Protein AF-0000000078899813 (afdb_homodimer)

InterPro domains:
  IPR046589 Domain of unknown function DUF6647 [PF20352] (76-149)

Radius of gyration: 28.68 Å; Cα contacts (8 Å, |Δi|>4): 448; chains: 2; bounding box: 66×100×112 Å

Nearest PDB structures (foldseek):
  8dq3-assembly2_C  TM=5.147E-01  e=2.285E+00  Aggregatibacter actinomycetemcomitans
  7mmq-assembly4_D  TM=5.146E-01  e=2.738E+00  Aerococcus sp. Group 1
  7mmr-assembly2_B  TM=5.137E-01  e=5.006E+00  Aerococcus sp. Group 1
  4v8r-assembly1_AZ  TM=2.575E-01  e=6.769E+00  Saccharomyces cerevisiae
  8dq3-assembly2_C  TM=5.154E-01  e=1.837E+00  Aggregatibacter actinomycetemcomitans

Solvent-accessible surface area (backbone atoms only — not comparable to full-atom values): 19101 Å² total; per-residue (Å²): 136,83,81,76,79,77,79,76,76,79,77,76,77,76,77,74,73,73,71,71,67,74,75,75,60,36,51,62,77,48,35,59,62,84,53,71,64,59,55,53,47,47,54,54,45,23,63,75,70,73,51,76,91,72,77,82,57,48,33,33,17,26,49,63,25,48,51,39,35,39,59,59,46,45,72,73,42,99,62,81,79,70,74,52,44,65,50,59,30,33,35,39,34,34,10,68,63,39,33,92,84,38,66,70,50,44,37,48,53,47,34,36,46,42,52,51,52,38,56,73,67,62,62,76,57,96,30,78,28,44,54,44,40,62,34,53,49,50,34,30,52,52,32,43,74,71,74,39,75,62,87,67,51,71,68,56,42,53,64,64,22,51,76,124,136,82,79,74,78,75,76,77,76,77,76,76,75,77,77,75,73,73,71,71,66,74,73,75,60,38,51,62,78,48,35,60,61,83,53,72,65,59,55,54,46,46,52,54,46,24,63,76,70,74,52,77,90,73,78,83,55,48,34,32,17,25,47,64,26,46,51,40,36,38,58,61,45,44,72,73,41,99,62,82,80,70,73,52,45,64,49,60,31,34,34,40,34,34,10,69,64,39,32,92,84,38,67,69,49,44,38,46,52,44,34,36,46,41,53,51,52,38,55,74,68,62,62,76,58,96,31,78,27,44,55,44,40,62,34,54,50,50,35,30,52,51,33,42,76,73,74,40,74,64,87,68,51,71,68,56,44,53,65,62,22,50,76,123

Organism: Rhodospirillum centenum (strain ATCC 51521 / SW) (NCBI:txid414684)

Foldseek 3Di:
DPPPPPPPPPPPPPPPPPVPPPPQAFDDAFDWDDDVLLVVLLVVLCVVVVHDDQDAATETEHPPVQVVVCVVCCVPDVDDRQQKDADARYIYHHRNHDDPVDLLSSLSSSLNSNVNVCVVVVPDDPDPLQSNLVSLVVSQVVCVVVVHHRPDDPVRSCVSSDDD/DPPPPPPPPPPPPPPPPPPPPPPQAFDDAFDWDDDVLLVVLLVVLCVVVVHDDQDAATETEHPPVQVVVCVVCCVPDVDDRQQKDADARYIYHHRNHDDPPDLLSSLSSSLNSNVNVCVVVVPDDPDPLLSNLVSLVVSQVVCVVVVHHRPDDPVRSCVSSDDD

pLDDT: mean 84.37, std 18.62, range [33.69, 98.81]

Secondary structure (DSSP, 8-state):
----------------------------TTEE---HHHHHHHHHHHHHHT---PPPPEEEE-HHHHHHHHHHHHTT-S-PPPS-EEETTEEEE-TTT--TT-HHHHHHHHHHHHHHHHHHTT---SSHHHHHHHHHHHHHHHHHHTT---SS-HHHHHHHT---/----------------------------TTEE---HHHHHHHHHHHHHHT---PPPPEEEE-HHHHHHHHHHHHTT-S-PPPS-EEETTEEEE-TTT--TT-HHHHHHHHHHHHHHHHHHTT---SSHHHHHHHHHHHHHHHHHHTT---SS-HHHHHHHT---

Structure (mmCIF, N/CA/C/O backbone):
data_AF-0000000078899813-model_v1
#
loop_
_entity.id
_entity.type
_entity.pdbx_description
1 polymer 'DUF6647 domain-containing protein'
#
loop_
_atom_site.group_PDB
_atom_site.i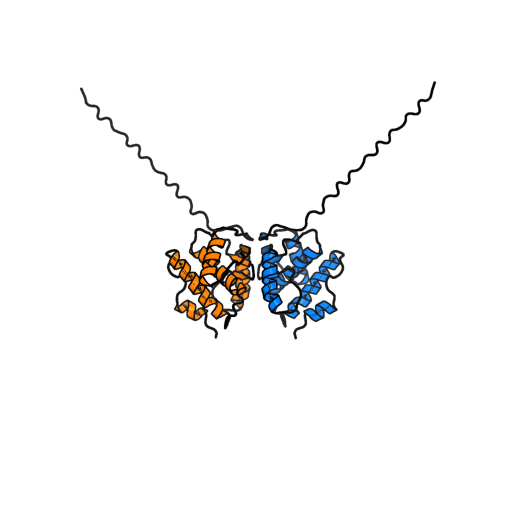d
_atom_site.type_symbol
_atom_site.label_atom_id
_atom_site.label_alt_id
_atom_site.label_comp_id
_atom_site.label_asym_id
_atom_site.label_entity_id
_atom_site.label_seq_id
_atom_site.pdbx_PDB_ins_code
_atom_site.Cartn_x
_atom_site.Cartn_y
_atom_site.Cartn_z
_atom_site.occupancy
_atom_site.B_iso_or_equiv
_atom_site.auth_seq_id
_atom_site.auth_comp_id
_atom_site.auth_asym_id
_atom_site.auth_atom_id
_atom_site.pdbx_PDB_model_num
ATOM 1 N N . MET A 1 1 ? -46.281 -73.25 23.469 1 34.72 1 MET A N 1
ATOM 2 C CA . MET A 1 1 ? -45.312 -72.188 23.75 1 34.72 1 MET A CA 1
ATOM 3 C C . MET A 1 1 ? -45.125 -71.312 22.531 1 34.72 1 MET A C 1
ATOM 5 O O . MET A 1 1 ? -44.781 -71.75 21.453 1 34.72 1 MET A O 1
ATOM 9 N N . SER A 1 2 ? -45.969 -70.188 22.453 1 43.56 2 SER A N 1
ATOM 10 C CA . SER A 1 2 ? -46.156 -69.188 21.453 1 43.56 2 SER A CA 1
ATOM 11 C C . SER A 1 2 ? -44.906 -68.375 21.234 1 43.56 2 SER A C 1
ATOM 13 O O . SER A 1 2 ? -44.312 -67.875 22.188 1 43.56 2 SER A O 1
ATOM 15 N N . ALA A 1 3 ? -44.062 -68.75 20.25 1 47.53 3 ALA A N 1
ATOM 16 C CA . ALA A 1 3 ? -42.844 -68.125 19.781 1 47.53 3 ALA A CA 1
ATOM 17 C C . ALA A 1 3 ? -43.031 -66.625 19.5 1 47.53 3 ALA A C 1
ATOM 19 O O . ALA A 1 3 ? -43.812 -66.25 18.609 1 47.53 3 ALA A O 1
ATOM 20 N N . GLY A 1 4 ? -43.031 -65.75 20.516 1 37.81 4 GLY A N 1
ATOM 21 C CA . GLY A 1 4 ? -43.125 -64.312 20.391 1 37.81 4 GLY A CA 1
ATOM 22 C C . GLY A 1 4 ? -42.094 -63.719 19.469 1 37.81 4 GLY A C 1
ATOM 23 O O . GLY A 1 4 ? -40.906 -63.969 19.609 1 37.81 4 GLY A O 1
ATOM 24 N N . ARG A 1 5 ? -42.438 -63.5 18.172 1 46.38 5 ARG A N 1
ATOM 25 C CA . ARG A 1 5 ? -41.625 -62.812 17.172 1 46.38 5 ARG A CA 1
ATOM 26 C C . ARG A 1 5 ? -41.156 -61.438 17.688 1 46.38 5 ARG A C 1
ATOM 28 O O . ARG A 1 5 ? -41.969 -60.594 18.047 1 46.38 5 ARG A O 1
ATOM 35 N N . GLY A 1 6 ? -40.094 -61.406 18.484 1 37.75 6 GLY A N 1
ATOM 36 C CA . GLY A 1 6 ? -39.531 -60.125 18.891 1 37.75 6 GLY A CA 1
ATOM 37 C C . GLY A 1 6 ? -39.25 -59.188 17.734 1 37.75 6 GLY A C 1
ATOM 38 O O . GLY A 1 6 ? -38.594 -59.562 16.766 1 37.75 6 GLY A O 1
ATOM 39 N N . LEU A 1 7 ? -40.188 -58.219 17.438 1 45.16 7 LEU A N 1
ATOM 40 C CA . LEU A 1 7 ? -40.031 -57.125 16.5 1 45.16 7 LEU A CA 1
ATOM 41 C C . LEU A 1 7 ? -38.75 -56.312 16.828 1 45.16 7 LEU A C 1
ATOM 43 O O . LEU A 1 7 ? -38.625 -55.781 17.922 1 45.16 7 LEU A O 1
ATOM 47 N N . ALA A 1 8 ? -37.594 -56.719 16.281 1 45.84 8 ALA A N 1
ATOM 48 C CA . ALA A 1 8 ? -36.375 -55.875 16.328 1 45.84 8 ALA A CA 1
ATOM 49 C C . ALA A 1 8 ? -36.656 -54.469 15.812 1 45.84 8 ALA A C 1
ATOM 51 O O . ALA A 1 8 ? -37.125 -54.312 14.68 1 45.84 8 ALA A O 1
ATOM 52 N N . ALA A 1 9 ? -37.031 -53.469 16.688 1 45.38 9 ALA A N 1
ATOM 53 C CA . ALA A 1 9 ? -37.094 -52.031 16.344 1 45.38 9 ALA A CA 1
ATOM 54 C C . ALA A 1 9 ? -35.781 -51.562 15.758 1 45.38 9 ALA A C 1
ATOM 56 O O . ALA A 1 9 ? -34.719 -51.688 16.391 1 45.38 9 ALA A O 1
ATOM 57 N N . ILE A 1 10 ? -35.656 -51.625 14.438 1 45.78 10 ILE A N 1
ATOM 58 C CA . ILE A 1 10 ? -34.531 -50.938 13.797 1 45.78 10 ILE A CA 1
ATOM 59 C C . ILE A 1 10 ? -34.562 -49.438 14.172 1 45.78 10 ILE A C 1
ATOM 61 O O . ILE A 1 10 ? -35.5 -48.719 13.852 1 45.78 10 ILE A O 1
ATOM 65 N N . LEU A 1 11 ? -33.906 -49.062 15.266 1 48.44 11 LEU A N 1
ATOM 66 C CA . LEU A 1 11 ? -33.625 -47.656 15.539 1 48.44 11 LEU A CA 1
ATOM 67 C C . LEU A 1 11 ? -32.812 -47.031 14.414 1 48.44 11 LEU A C 1
ATOM 69 O O . LEU A 1 11 ? -31.672 -47.406 14.195 1 48.44 11 LEU A O 1
ATOM 73 N N . GLY A 1 12 ? -33.531 -46.531 13.406 1 45.12 12 GLY A N 1
ATOM 74 C CA . GLY A 1 12 ? -32.875 -45.688 12.406 1 45.12 12 GLY A CA 1
ATOM 75 C C . GLY A 1 12 ? -32.156 -44.5 12.992 1 45.12 12 GLY A C 1
ATOM 76 O O . GLY A 1 12 ? -32.812 -43.625 13.594 1 45.12 12 GLY A O 1
ATOM 77 N N . ALA A 1 13 ? -30.891 -44.656 13.398 1 48.22 13 ALA A N 1
ATOM 78 C CA . ALA A 1 13 ? -30.078 -43.469 13.719 1 48.22 13 ALA A CA 1
ATOM 79 C C . ALA A 1 13 ? -30.062 -42.5 12.562 1 48.22 13 ALA A C 1
ATOM 81 O O . ALA A 1 13 ? -29.594 -42.812 11.469 1 48.22 13 ALA A O 1
ATOM 82 N N . VAL A 1 14 ? -30.969 -41.531 12.555 1 51.28 14 VAL A N 1
ATOM 83 C CA . VAL A 1 14 ? -30.859 -40.375 11.664 1 51.28 14 VAL A CA 1
ATOM 84 C C . VAL A 1 14 ? -29.516 -39.688 11.891 1 51.28 14 VAL A C 1
ATOM 86 O O . VAL A 1 14 ? -29.281 -39.125 12.969 1 51.28 14 VAL A O 1
ATOM 89 N N . LEU A 1 15 ? -28.469 -40.156 11.188 1 46.44 15 LEU A N 1
ATOM 90 C CA . LEU A 1 15 ? -27.25 -39.344 11.133 1 46.44 15 LEU A CA 1
ATOM 91 C C . LEU A 1 15 ? -27.562 -37.938 10.664 1 46.44 15 LEU A C 1
ATOM 93 O O . LEU A 1 15 ? -27.922 -37.719 9.5 1 46.44 15 LEU A O 1
ATOM 97 N N . CYS A 1 16 ? -27.969 -37 11.57 1 49 16 CYS A N 1
ATOM 98 C CA . CYS A 1 16 ? -28.031 -35.594 11.266 1 49 16 CYS A CA 1
ATOM 99 C C . CYS A 1 16 ? -26.719 -35.094 10.688 1 49 16 CYS A C 1
ATOM 101 O O . CYS A 1 16 ? -25.719 -34.969 11.406 1 49 16 CYS A O 1
ATOM 103 N N . LEU A 1 17 ? -26.516 -35.25 9.43 1 44.19 17 LEU A N 1
ATOM 104 C CA . LEU A 1 17 ? -25.438 -34.5 8.797 1 44.19 17 LEU A CA 1
ATOM 105 C C . LEU A 1 17 ? -25.578 -33 9.055 1 44.19 17 LEU A C 1
ATOM 107 O O . LEU A 1 17 ? -26.453 -32.344 8.484 1 44.19 17 LEU A O 1
ATOM 111 N N . ILE A 1 18 ? -25.312 -32.562 10.219 1 49.03 18 ILE A N 1
ATOM 112 C CA . ILE A 1 18 ? -25.141 -31.125 10.32 1 49.03 18 ILE A CA 1
ATOM 113 C C . ILE A 1 18 ? -24.203 -30.641 9.203 1 49.03 18 ILE A C 1
ATOM 115 O O . ILE A 1 18 ? -23 -30.891 9.25 1 49.03 18 ILE A O 1
ATOM 119 N N . ALA A 1 19 ? -24.719 -30.406 7.965 1 48.28 19 ALA A N 1
ATOM 120 C CA . ALA A 1 19 ? -23.953 -29.656 6.965 1 48.28 19 ALA A CA 1
ATOM 121 C C . ALA A 1 19 ? -23.234 -28.469 7.594 1 48.28 19 ALA A C 1
ATOM 123 O O . ALA A 1 19 ? -23.891 -27.531 8.086 1 48.28 19 ALA A O 1
ATOM 124 N N . ALA A 1 20 ? -22.047 -28.609 8.078 1 51.22 20 ALA A N 1
ATOM 125 C CA . ALA A 1 20 ? -21.266 -27.438 8.461 1 51.22 20 ALA A CA 1
ATOM 126 C C . ALA A 1 20 ? -21.438 -26.312 7.449 1 51.22 20 ALA A C 1
ATOM 128 O O . ALA A 1 20 ? -21.375 -26.547 6.238 1 51.22 20 ALA A O 1
ATOM 129 N N . ALA A 1 21 ? -22.219 -25.312 7.715 1 50.56 21 ALA A N 1
ATOM 130 C CA . ALA A 1 21 ? -22.312 -24.125 6.859 1 50.56 21 ALA A CA 1
ATOM 131 C C . ALA A 1 21 ? -20.953 -23.766 6.266 1 50.56 21 ALA A C 1
ATOM 133 O O . ALA A 1 21 ? -19.938 -23.844 6.949 1 50.56 21 ALA A O 1
ATOM 134 N N . PRO A 1 22 ? -20.859 -23.906 4.969 1 50.16 22 PRO A N 1
ATOM 135 C CA . PRO A 1 22 ? -19.578 -23.5 4.383 1 50.16 22 PRO A CA 1
ATOM 136 C C . PRO A 1 22 ? -18.938 -22.328 5.105 1 50.16 22 PRO A C 1
ATOM 138 O O . PRO A 1 22 ? -19.641 -21.391 5.516 1 50.16 22 PRO A O 1
ATOM 141 N N . ALA A 1 23 ? -17.984 -22.562 5.941 1 54.94 23 ALA A N 1
ATOM 142 C CA . ALA A 1 23 ? -17.25 -21.5 6.641 1 54.94 23 ALA A CA 1
ATOM 143 C C . ALA A 1 23 ? -17.219 -20.219 5.816 1 54.94 23 ALA A C 1
ATOM 145 O O . ALA A 1 23 ? -16.953 -20.25 4.613 1 54.94 23 ALA A O 1
ATOM 146 N N . LYS A 1 24 ? -18.062 -19.359 6.172 1 58.97 24 LYS A N 1
ATOM 147 C CA . LYS A 1 24 ? -18.219 -18.062 5.516 1 58.97 24 LYS A CA 1
ATOM 148 C C . LYS A 1 24 ? -16.859 -17.469 5.145 1 58.97 24 LYS A C 1
ATOM 150 O O . LYS A 1 24 ? -15.977 -17.359 5.988 1 58.97 24 LYS A O 1
ATOM 155 N N . ALA A 1 25 ? -16.5 -17.469 3.746 1 74.38 25 ALA A N 1
ATOM 156 C CA . ALA A 1 25 ? -15.352 -16.781 3.172 1 74.38 25 ALA A CA 1
ATOM 157 C C . ALA A 1 25 ? -15.328 -15.305 3.596 1 74.38 25 ALA A C 1
ATOM 159 O O . ALA A 1 25 ? -16.375 -14.703 3.809 1 74.38 25 ALA A O 1
ATOM 160 N N . GLY A 1 26 ? -14.164 -14.781 4.031 1 90.12 26 GLY A N 1
ATOM 161 C CA . GLY A 1 26 ? -13.969 -13.367 4.293 1 90.12 26 GLY A CA 1
ATOM 162 C C . GLY A 1 26 ? -13.406 -13.086 5.676 1 90.12 26 GLY A C 1
ATOM 163 O O . GLY A 1 26 ? -13.43 -13.961 6.547 1 90.12 26 GLY A O 1
ATOM 164 N N . VAL A 1 27 ? -12.734 -12.047 5.824 1 95.38 27 VAL A N 1
ATOM 165 C CA . VAL A 1 27 ? -12.156 -11.539 7.066 1 95.38 27 VAL A CA 1
ATOM 166 C C . VAL A 1 27 ? -12.523 -10.07 7.254 1 95.38 27 VAL A C 1
ATOM 168 O O . VAL A 1 27 ? -12.969 -9.414 6.309 1 95.38 27 VAL A O 1
ATOM 171 N N . PRO A 1 28 ? -12.508 -9.586 8.484 1 93.69 28 PRO A N 1
ATOM 172 C CA . PRO A 1 28 ? -12.844 -8.172 8.695 1 93.69 28 PRO A CA 1
ATOM 173 C C . PRO A 1 28 ? -11.953 -7.23 7.887 1 93.69 28 PRO A C 1
ATOM 175 O O . PRO A 1 28 ? -10.773 -7.531 7.664 1 93.69 28 PRO A O 1
ATOM 178 N N . GLU A 1 29 ? -12.461 -6.102 7.523 1 93.19 29 GLU A N 1
ATOM 179 C CA . GLU A 1 29 ? -11.758 -5.051 6.797 1 93.19 29 GLU A CA 1
ATOM 180 C C . GLU A 1 29 ? -10.492 -4.621 7.539 1 93.19 29 GLU A C 1
ATOM 182 O O . GLU A 1 29 ? -10.539 -4.336 8.734 1 93.19 29 GLU A O 1
ATOM 187 N N . GLY A 1 30 ? -9.398 -4.656 6.82 1 91.5 30 GLY A N 1
ATOM 188 C CA . GLY A 1 30 ? -8.148 -4.191 7.395 1 91.5 30 GLY A CA 1
ATOM 189 C C . GLY A 1 30 ? -7.434 -5.254 8.203 1 91.5 30 GLY A C 1
ATOM 190 O O . GLY A 1 30 ? -6.402 -4.98 8.828 1 91.5 30 GLY A O 1
ATOM 191 N N . SER A 1 31 ? -7.906 -6.441 8.141 1 93.56 31 SER A N 1
ATOM 192 C CA . SER A 1 31 ? -7.285 -7.512 8.914 1 93.56 31 SER A CA 1
ATOM 193 C C . SER A 1 31 ? -5.879 -7.809 8.414 1 93.56 31 SER A C 1
ATOM 195 O O . SER A 1 31 ? -5.641 -7.848 7.203 1 93.56 31 SER A O 1
ATOM 197 N N . ARG A 1 32 ? -4.98 -7.953 9.383 1 92.69 32 ARG A N 1
ATOM 198 C CA . ARG A 1 32 ? -3.672 -8.5 9.039 1 92.69 32 ARG A CA 1
ATOM 199 C C . ARG A 1 32 ? -3.754 -10.008 8.805 1 92.69 32 ARG A C 1
ATOM 201 O O . ARG A 1 32 ? -4.34 -10.734 9.609 1 92.69 32 ARG A O 1
ATOM 208 N N . ILE A 1 33 ? -3.279 -10.406 7.711 1 94 33 ILE A N 1
ATOM 209 C CA . ILE A 1 33 ? -3.207 -11.828 7.398 1 94 33 ILE A CA 1
ATOM 210 C C . ILE A 1 33 ? -1.824 -12.367 7.754 1 94 33 ILE A C 1
ATOM 212 O O . ILE A 1 33 ? -0.854 -12.125 7.031 1 94 33 ILE A O 1
ATOM 216 N N . ALA A 1 34 ? -1.731 -12.883 8.922 1 86.44 34 ALA A N 1
ATOM 217 C CA . ALA A 1 34 ? -0.516 -13.547 9.383 1 86.44 34 ALA A CA 1
ATOM 218 C C . ALA A 1 34 ? -0.721 -15.055 9.5 1 86.44 34 ALA A C 1
ATOM 220 O O . ALA A 1 34 ? -1.398 -15.531 10.414 1 86.44 34 ALA A O 1
ATOM 221 N N . THR A 1 35 ? -0.224 -15.766 8.5 1 84.88 35 THR A N 1
ATOM 222 C CA . THR A 1 35 ? -0.527 -17.188 8.445 1 84.88 35 THR A CA 1
ATOM 223 C C . THR A 1 35 ? 0.694 -17.984 7.988 1 84.88 35 THR A C 1
ATOM 225 O O . THR A 1 35 ? 1.483 -17.516 7.172 1 84.88 35 THR A O 1
ATOM 228 N N . PRO A 1 36 ? 0.786 -19.219 8.508 1 93.44 36 PRO A N 1
ATOM 229 C CA . PRO A 1 36 ? 1.839 -20.109 8.023 1 93.44 36 PRO A CA 1
ATOM 230 C C . PRO A 1 36 ? 1.729 -20.391 6.527 1 93.44 36 PRO A C 1
ATOM 232 O O . PRO A 1 36 ? 2.736 -20.656 5.871 1 93.44 36 PRO A O 1
ATOM 235 N N . LEU A 1 37 ? 0.561 -20.297 6.023 1 96.44 37 LEU A N 1
ATOM 236 C CA . LEU A 1 37 ? 0.359 -20.531 4.594 1 96.44 37 LEU A CA 1
ATOM 237 C C . LEU A 1 37 ? 1.201 -19.562 3.768 1 96.44 37 LEU A C 1
ATOM 239 O O . LEU A 1 37 ? 1.799 -19.953 2.764 1 96.44 37 LEU A O 1
ATOM 243 N N . ALA A 1 38 ? 1.279 -18.312 4.16 1 97.75 38 ALA A N 1
ATOM 244 C CA . ALA A 1 38 ? 2.047 -17.312 3.432 1 97.75 38 ALA A CA 1
ATOM 245 C C . ALA A 1 38 ? 3.533 -17.656 3.418 1 97.75 38 ALA A C 1
ATOM 247 O O . ALA A 1 38 ? 4.215 -17.469 2.41 1 97.75 38 ALA A O 1
ATOM 248 N N . GLU A 1 39 ? 4.012 -18.234 4.484 1 97 39 GLU A N 1
ATOM 249 C CA . GLU A 1 39 ? 5.41 -18.641 4.551 1 97 39 GLU A CA 1
ATOM 250 C C . GLU A 1 39 ? 5.691 -19.797 3.58 1 97 39 GLU A C 1
ATOM 252 O O . GLU A 1 39 ? 6.727 -19.797 2.914 1 97 39 GLU A O 1
ATOM 257 N N . GLY A 1 40 ? 4.805 -20.703 3.576 1 98.12 40 GLY A N 1
ATOM 258 C CA . GLY A 1 40 ? 4.945 -21.797 2.635 1 98.12 40 GLY A CA 1
ATOM 259 C C . GLY A 1 40 ? 4.922 -21.344 1.186 1 98.12 40 GLY A C 1
ATOM 260 O O . GLY A 1 40 ? 5.715 -21.828 0.37 1 98.12 40 GLY A O 1
ATOM 261 N N . LEU A 1 41 ? 4.02 -20.469 0.879 1 98.75 41 LEU A N 1
ATOM 262 C CA . LEU A 1 41 ? 3.932 -19.922 -0.47 1 98.75 41 LEU A CA 1
ATOM 263 C C . LEU A 1 41 ? 5.207 -19.172 -0.84 1 98.75 41 LEU A C 1
ATOM 265 O O . LEU A 1 41 ? 5.719 -19.328 -1.952 1 98.75 41 LEU A O 1
ATOM 269 N N . LEU A 1 42 ? 5.695 -18.375 0.096 1 98.38 42 LEU A N 1
ATOM 270 C CA . LEU A 1 42 ? 6.918 -17.625 -0.159 1 98.38 42 LEU A CA 1
ATOM 271 C C . LEU A 1 42 ? 8.086 -18.562 -0.443 1 98.38 42 LEU A C 1
ATOM 273 O O . LEU A 1 42 ? 8.867 -18.328 -1.366 1 98.38 42 LEU A O 1
ATOM 277 N N . THR A 1 43 ? 8.188 -19.594 0.304 1 98.44 43 THR A N 1
ATOM 278 C CA . THR A 1 43 ? 9.234 -20.578 0.086 1 98.44 43 THR A CA 1
ATOM 279 C C . THR A 1 43 ? 9.125 -21.188 -1.311 1 98.44 43 THR A C 1
ATOM 281 O O . THR A 1 43 ? 10.133 -21.375 -1.995 1 98.44 43 THR A O 1
ATOM 284 N N . TRP A 1 44 ? 7.906 -21.531 -1.686 1 98.75 44 TRP A N 1
ATOM 285 C CA . TRP A 1 44 ? 7.664 -22.062 -3.021 1 98.75 44 TRP A CA 1
ATOM 286 C C . TRP A 1 44 ? 8.141 -21.094 -4.094 1 98.75 44 TRP A C 1
ATOM 288 O O . TRP A 1 44 ? 8.828 -21.484 -5.035 1 98.75 44 TRP A O 1
ATOM 298 N N . VAL A 1 45 ? 7.832 -19.859 -3.977 1 98.69 45 VAL A N 1
ATOM 299 C CA . VAL A 1 45 ? 8.195 -18.812 -4.941 1 98.69 45 VAL A CA 1
ATOM 300 C C . VAL A 1 45 ? 9.711 -18.641 -4.969 1 98.69 45 VAL A C 1
ATOM 302 O O . VAL A 1 45 ? 10.312 -18.531 -6.043 1 98.69 45 VAL A O 1
ATOM 305 N N . GLU A 1 46 ? 10.305 -18.594 -3.791 1 98.44 46 GLU A N 1
ATOM 306 C CA . GLU A 1 46 ? 11.758 -18.453 -3.697 1 98.44 46 GLU A CA 1
ATOM 307 C C . GLU A 1 46 ? 12.461 -19.562 -4.484 1 98.44 46 GLU A C 1
ATOM 309 O O . GLU A 1 46 ? 13.414 -19.297 -5.227 1 98.44 46 GLU A O 1
ATOM 314 N N . LYS A 1 47 ? 12 -20.688 -4.375 1 98.38 47 LYS A N 1
ATOM 315 C CA . LYS A 1 47 ? 12.602 -21.812 -5.078 1 98.38 47 LYS A CA 1
ATOM 316 C C . LYS A 1 47 ? 12.477 -21.656 -6.59 1 98.38 47 LYS A C 1
ATOM 318 O O . LYS A 1 47 ? 13.422 -21.922 -7.332 1 98.38 47 LYS A O 1
ATOM 323 N N . ARG A 1 48 ? 11.375 -21.172 -7.039 1 98.06 48 ARG A N 1
ATOM 324 C CA . ARG A 1 48 ? 11.125 -21.047 -8.469 1 98.06 48 ARG A CA 1
ATOM 325 C C . ARG A 1 48 ? 11.945 -19.906 -9.062 1 98.06 48 ARG A C 1
ATOM 327 O O . ARG A 1 48 ? 12.336 -19.953 -10.234 1 98.06 48 ARG A O 1
ATOM 334 N N . LEU A 1 49 ? 12.227 -18.922 -8.227 1 96.62 49 LEU A N 1
ATOM 335 C CA . LEU A 1 49 ? 12.891 -17.734 -8.75 1 96.62 49 LEU A CA 1
ATOM 336 C C . LEU A 1 49 ? 14.359 -17.703 -8.336 1 96.62 49 LEU A C 1
ATOM 338 O O . LEU A 1 49 ? 15.078 -16.75 -8.648 1 96.62 49 LEU A O 1
ATOM 342 N N . GLY A 1 50 ? 14.797 -18.656 -7.605 1 96.88 50 GLY A N 1
ATOM 343 C CA . GLY A 1 50 ? 16.188 -18.734 -7.184 1 96.88 50 GLY A CA 1
ATOM 344 C C . GLY A 1 50 ? 16.547 -17.703 -6.133 1 96.88 50 GLY A C 1
ATOM 345 O O . GLY A 1 50 ? 17.609 -17.094 -6.195 1 96.88 50 GLY A O 1
ATOM 346 N N . ALA A 1 51 ? 15.656 -17.438 -5.25 1 96.88 51 ALA A N 1
ATOM 347 C CA . ALA A 1 51 ? 15.875 -16.516 -4.148 1 96.88 51 ALA A CA 1
ATOM 348 C C . ALA A 1 51 ? 15.898 -17.234 -2.809 1 96.88 51 ALA A C 1
ATOM 350 O O . ALA A 1 51 ? 15.516 -18.406 -2.725 1 96.88 51 ALA A O 1
ATOM 351 N N . ALA A 1 52 ? 16.484 -16.531 -1.806 1 96.56 52 ALA A N 1
ATOM 352 C CA . ALA A 1 52 ? 16.5 -17.094 -0.458 1 96.56 52 ALA A CA 1
ATOM 353 C C . ALA A 1 52 ? 16.344 -16 0.595 1 96.56 52 ALA A C 1
ATOM 355 O O . ALA A 1 52 ? 16.734 -14.859 0.366 1 96.56 52 ALA A O 1
ATOM 356 N N . ASP A 1 53 ? 15.742 -16.375 1.673 1 95.62 53 ASP A N 1
ATOM 357 C CA . ASP A 1 53 ? 15.695 -15.578 2.896 1 95.62 53 ASP A CA 1
ATOM 358 C C . ASP A 1 53 ? 15 -14.242 2.654 1 95.62 53 ASP A C 1
ATOM 360 O O . ASP A 1 53 ? 15.445 -13.203 3.156 1 95.62 53 ASP A O 1
ATOM 364 N N . VAL A 1 54 ? 14.055 -14.281 1.852 1 95.56 54 VAL A N 1
ATOM 365 C CA . VAL A 1 54 ? 13.234 -13.094 1.657 1 95.56 54 VAL A CA 1
ATOM 366 C C . VAL A 1 54 ? 12.25 -12.945 2.814 1 95.56 54 VAL A C 1
ATOM 368 O O . VAL A 1 54 ? 11.516 -13.883 3.135 1 95.56 54 VAL A O 1
ATOM 371 N N . PRO A 1 55 ? 12.273 -11.773 3.482 1 94.56 55 PRO A N 1
ATOM 372 C CA . PRO A 1 55 ? 11.289 -11.602 4.555 1 94.56 55 PRO A CA 1
ATOM 373 C C . PRO A 1 55 ? 9.859 -11.492 4.027 1 94.56 55 PRO A C 1
ATOM 375 O O . PRO A 1 55 ? 9.641 -10.984 2.924 1 94.56 55 PRO A O 1
ATOM 378 N N . LEU A 1 56 ? 8.898 -11.961 4.848 1 95.62 56 LEU A N 1
ATOM 379 C CA . LEU A 1 56 ? 7.496 -11.812 4.473 1 95.62 56 LEU A CA 1
ATOM 380 C C . LEU A 1 56 ? 7.078 -10.352 4.488 1 95.62 56 LEU A C 1
ATOM 382 O O . LEU A 1 56 ? 7.453 -9.602 5.398 1 95.62 56 LEU A O 1
ATOM 386 N N . PRO A 1 57 ? 6.418 -9.914 3.447 1 95.75 57 PRO A N 1
ATOM 387 C CA . PRO A 1 57 ? 5.777 -8.602 3.549 1 95.75 57 PRO A CA 1
ATOM 388 C C . PRO A 1 57 ? 4.594 -8.594 4.512 1 95.75 57 PRO A C 1
ATOM 390 O O . PRO A 1 57 ? 4.1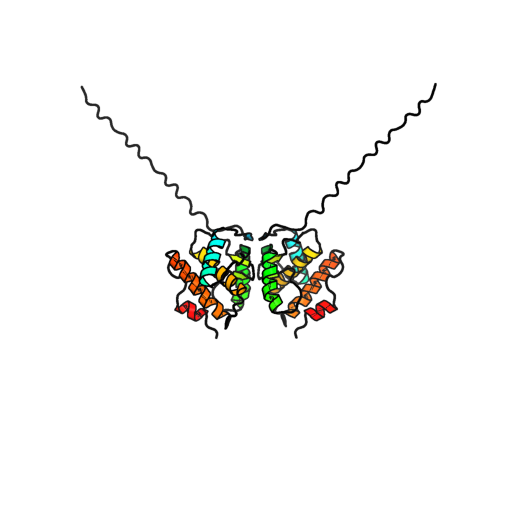56 -9.656 4.965 1 95.75 57 PRO A O 1
ATOM 393 N N . ILE A 1 58 ? 4.168 -7.406 4.848 1 94.56 58 ILE A N 1
ATOM 394 C CA . ILE A 1 58 ? 2.906 -7.309 5.57 1 94.56 58 ILE A CA 1
ATOM 395 C C . ILE A 1 58 ? 1.743 -7.613 4.629 1 94.56 58 ILE A C 1
ATOM 397 O O . ILE A 1 58 ? 1.726 -7.148 3.486 1 94.56 58 ILE A O 1
ATOM 401 N N . ILE A 1 59 ? 0.806 -8.352 5.102 1 97 59 ILE A N 1
ATOM 402 C CA . ILE A 1 59 ? -0.371 -8.695 4.312 1 97 59 ILE A CA 1
ATOM 403 C C . ILE A 1 59 ? -1.631 -8.211 5.023 1 97 59 ILE A C 1
ATOM 405 O O . ILE A 1 59 ? -1.858 -8.539 6.191 1 97 59 ILE A O 1
ATOM 409 N N . VAL A 1 60 ? -2.412 -7.438 4.277 1 96.06 60 VAL A N 1
ATOM 410 C CA . VAL A 1 60 ? -3.656 -6.914 4.828 1 96.06 60 VAL A CA 1
ATOM 411 C C . VAL A 1 60 ? -4.812 -7.227 3.883 1 96.06 60 VAL A C 1
ATOM 413 O O . VAL A 1 60 ? -4.613 -7.379 2.676 1 96.06 60 VAL A O 1
ATOM 416 N N . ALA A 1 61 ? -6.012 -7.414 4.469 1 96.31 61 ALA A N 1
ATOM 417 C CA . ALA A 1 61 ? -7.211 -7.629 3.662 1 96.31 61 ALA A CA 1
ATOM 418 C C . ALA A 1 61 ? -8.117 -6.402 3.688 1 96.31 61 ALA A C 1
ATOM 420 O O . ALA A 1 61 ? -8.578 -5.988 4.754 1 96.31 61 ALA A O 1
ATOM 421 N N . SER A 1 62 ? -8.281 -5.852 2.467 1 96.19 62 SER A N 1
ATOM 422 C CA . SER A 1 62 ? -9.094 -4.641 2.396 1 96.19 62 SER A CA 1
ATOM 423 C C . SER A 1 62 ? -9.695 -4.457 1.009 1 96.19 62 SER A C 1
ATOM 425 O O . SER A 1 62 ? -9.016 -4.023 0.079 1 96.19 62 SER A O 1
ATOM 427 N N . ARG A 1 63 ? -10.992 -4.695 0.906 1 95.19 63 ARG A N 1
ATOM 428 C CA . ARG A 1 63 ? -11.68 -4.406 -0.345 1 95.19 63 ARG A CA 1
ATOM 429 C C . ARG A 1 63 ? -11.695 -2.906 -0.63 1 95.19 63 ARG A C 1
ATOM 431 O O . ARG A 1 63 ? -11.609 -2.49 -1.787 1 95.19 63 ARG A O 1
ATOM 438 N N . THR A 1 64 ? -11.719 -2.102 0.375 1 92.25 64 THR A N 1
ATOM 439 C CA . THR A 1 64 ? -11.719 -0.651 0.226 1 92.25 64 THR A CA 1
ATOM 440 C C . THR A 1 64 ? -10.469 -0.188 -0.524 1 92.25 64 THR A C 1
ATOM 442 O O . THR A 1 64 ? -10.562 0.576 -1.487 1 92.25 64 THR A O 1
ATOM 445 N N . ALA A 1 65 ? -9.352 -0.674 -0.096 1 93.81 65 ALA A N 1
ATOM 446 C CA . ALA A 1 65 ? -8.102 -0.295 -0.749 1 93.81 65 ALA A CA 1
ATOM 447 C C . ALA A 1 65 ? -8.078 -0.752 -2.205 1 93.81 65 ALA A C 1
ATOM 449 O O . ALA A 1 65 ? -7.656 -0.006 -3.09 1 93.81 65 ALA A O 1
ATOM 450 N N . LEU A 1 66 ? -8.586 -1.934 -2.477 1 94.5 66 LEU A N 1
ATOM 451 C CA . LEU A 1 66 ? -8.594 -2.453 -3.84 1 94.5 66 LEU A CA 1
ATOM 452 C C . LEU A 1 66 ? -9.531 -1.64 -4.723 1 94.5 66 LEU A C 1
ATOM 454 O O . LEU A 1 66 ? -9.195 -1.312 -5.863 1 94.5 66 LEU A O 1
ATOM 458 N N . GLU A 1 67 ? -10.664 -1.327 -4.188 1 91.69 67 GLU A N 1
ATOM 459 C CA . GLU A 1 67 ? -11.633 -0.556 -4.957 1 91.69 67 GLU A CA 1
ATOM 460 C C . GLU A 1 67 ? -11.117 0.848 -5.254 1 91.69 67 GLU A C 1
ATOM 462 O O . GLU A 1 67 ? -11.336 1.376 -6.344 1 91.69 67 GLU A O 1
ATOM 467 N N . GLU A 1 68 ? -10.461 1.414 -4.281 1 90 68 GLU A N 1
ATOM 468 C CA . GLU A 1 68 ? -9.875 2.732 -4.516 1 90 68 GLU A CA 1
ATOM 469 C C . GLU A 1 68 ? -8.805 2.678 -5.602 1 90 68 GLU A C 1
ATOM 471 O O . GLU A 1 68 ? -8.742 3.559 -6.461 1 90 68 GLU A O 1
ATOM 476 N N . THR A 1 69 ? -7.965 1.678 -5.582 1 89.12 69 THR A N 1
ATOM 477 C CA . THR A 1 69 ? -6.945 1.5 -6.609 1 89.12 69 THR A CA 1
ATOM 478 C C . THR A 1 69 ? -7.59 1.291 -7.977 1 89.12 69 THR A C 1
ATOM 480 O O . THR A 1 69 ? -7.156 1.879 -8.969 1 89.12 69 THR A O 1
ATOM 483 N N . ASN A 1 70 ? -8.602 0.472 -8 1 89.5 70 ASN A N 1
ATOM 484 C CA . ASN A 1 70 ? -9.312 0.234 -9.25 1 89.5 70 ASN A CA 1
ATOM 485 C C . ASN A 1 70 ? -9.914 1.521 -9.812 1 89.5 70 ASN A C 1
ATOM 487 O O . ASN A 1 70 ? -9.945 1.722 -11.023 1 89.5 70 ASN A O 1
ATOM 491 N N . ARG A 1 71 ? -10.398 2.32 -8.922 1 85.06 71 ARG A N 1
ATOM 492 C CA . ARG A 1 71 ? -10.961 3.6 -9.336 1 85.06 71 ARG A CA 1
ATOM 493 C C . ARG A 1 71 ? -9.914 4.469 -10.016 1 85.06 71 ARG A C 1
ATOM 495 O O . ARG A 1 71 ? -10.195 5.109 -11.031 1 85.06 71 ARG A O 1
ATOM 502 N N . ILE A 1 72 ? -8.727 4.418 -9.516 1 77.31 72 ILE A N 1
ATOM 503 C CA . ILE A 1 72 ? -7.656 5.262 -10.031 1 77.31 72 ILE A CA 1
ATOM 504 C C . ILE A 1 72 ? -7.082 4.652 -11.305 1 77.31 72 ILE A C 1
ATOM 506 O O . ILE A 1 72 ? -6.859 5.359 -12.289 1 77.31 72 ILE A O 1
ATOM 510 N N . VAL A 1 73 ? -6.793 3.375 -11.25 1 71.06 73 VAL A N 1
ATOM 511 C CA . VAL A 1 73 ? -6.152 2.709 -12.383 1 71.06 73 VAL A CA 1
ATOM 512 C C . VAL A 1 73 ? -7.152 2.568 -13.531 1 71.06 73 VAL A C 1
ATOM 514 O O . VAL A 1 73 ? -6.777 2.65 -14.703 1 71.06 73 VAL A O 1
ATOM 517 N N . GLN A 1 74 ? -8.344 1.944 -13.266 1 59.91 74 GLN A N 1
ATOM 518 C CA . GLN A 1 74 ? -9.328 1.819 -14.336 1 59.91 74 GLN A CA 1
ATOM 519 C C . GLN A 1 74 ? -9.516 3.145 -15.078 1 59.91 74 GLN A C 1
ATOM 521 O O . GLN A 1 74 ? -9.828 3.16 -16.266 1 59.91 74 GLN A O 1
ATOM 526 N N . HIS A 1 75 ? -9.43 4.18 -14.477 1 51.78 75 HIS A N 1
ATOM 527 C CA . HIS A 1 75 ? -9.445 5.398 -15.273 1 51.78 75 HIS A CA 1
ATOM 528 C C . HIS A 1 75 ? -8.32 5.402 -16.297 1 51.78 75 HIS A C 1
ATOM 530 O O . HIS A 1 75 ? -8.469 5.969 -17.391 1 51.78 75 HIS A O 1
ATOM 536 N N . ALA A 1 76 ? -7.262 4.719 -16.047 1 46.88 76 ALA A N 1
ATOM 537 C CA . ALA A 1 76 ? -6.137 4.75 -16.984 1 46.88 76 ALA A CA 1
ATOM 538 C C . ALA A 1 76 ? -6.242 3.627 -18.016 1 46.88 76 ALA A C 1
ATOM 540 O O . ALA A 1 76 ? -5.812 3.783 -19.156 1 46.88 76 ALA A O 1
ATOM 541 N N . ARG A 1 77 ? -6.566 2.344 -17.609 1 50 77 ARG A N 1
ATOM 542 C CA . ARG A 1 77 ? -6.527 1.274 -18.609 1 50 77 ARG A CA 1
ATOM 543 C C . ARG A 1 77 ? -7.855 0.524 -18.656 1 50 77 ARG A C 1
ATOM 545 O O . ARG A 1 77 ? -8.555 0.43 -17.641 1 50 77 ARG A O 1
ATOM 552 N N . GLN A 1 78 ? -8.594 0.576 -19.812 1 47.16 78 GLN A N 1
ATOM 553 C CA . GLN A 1 78 ? -9.758 -0.25 -20.125 1 47.16 78 GLN A CA 1
ATOM 554 C C . GLN A 1 78 ? -9.664 -1.613 -19.453 1 47.16 78 GLN A C 1
ATOM 556 O O . GLN A 1 78 ? -10.398 -2.539 -19.797 1 47.16 78 GLN A O 1
ATOM 561 N N . GLY A 1 79 ? -8.75 -1.917 -18.547 1 54.03 79 GLY A N 1
ATOM 562 C CA . GLY A 1 79 ? -8.43 -3.312 -18.281 1 54.03 79 GLY A CA 1
ATOM 563 C C . GLY A 1 79 ? -9.109 -3.863 -17.047 1 54.03 79 GLY A C 1
ATOM 564 O O . GLY A 1 79 ? -9.969 -3.201 -16.453 1 54.03 79 GLY A O 1
ATOM 565 N N . GLU A 1 80 ? -8.938 -5.141 -16.625 1 65.56 80 GLU A N 1
ATOM 566 C CA . GLU A 1 80 ? -9.469 -6.055 -15.633 1 65.56 80 GLU A CA 1
ATOM 567 C C . GLU A 1 80 ? -9.242 -5.523 -14.219 1 65.56 80 GLU A C 1
ATOM 569 O O . GLU A 1 80 ? -8.25 -4.844 -13.961 1 65.56 80 GLU A O 1
ATOM 574 N N . ARG A 1 81 ? -10.281 -5.738 -13.422 1 81.69 81 ARG A N 1
ATOM 575 C CA . ARG A 1 81 ? -10.25 -5.375 -12.008 1 81.69 81 ARG A CA 1
ATOM 576 C C . ARG A 1 81 ? -9.148 -6.125 -11.273 1 81.69 81 ARG A C 1
ATOM 578 O O . ARG A 1 81 ? -8.969 -7.328 -11.469 1 81.69 81 ARG A O 1
ATOM 585 N N . ILE A 1 82 ? -8.398 -5.355 -10.539 1 89.12 82 ILE A N 1
ATOM 586 C CA . ILE A 1 82 ? -7.344 -6 -9.766 1 89.12 82 ILE A CA 1
ATOM 587 C C . ILE A 1 82 ? -7.961 -6.809 -8.625 1 89.12 82 ILE A C 1
ATOM 589 O O . ILE A 1 82 ? -8.914 -6.363 -7.984 1 89.12 82 ILE A O 1
ATOM 593 N N . LYS A 1 83 ? -7.469 -7.969 -8.477 1 92.75 83 LYS A N 1
ATOM 594 C CA . LYS A 1 83 ? -7.992 -8.867 -7.453 1 92.75 83 LYS A CA 1
ATOM 595 C C . LYS A 1 83 ? -7.137 -8.82 -6.191 1 92.75 83 LYS A C 1
ATOM 597 O O . LYS A 1 83 ? -7.598 -9.188 -5.109 1 92.75 83 LYS A O 1
ATOM 602 N N . ALA A 1 84 ? -5.898 -8.492 -6.316 1 96.25 84 ALA A N 1
ATOM 603 C CA . ALA A 1 84 ? -4.91 -8.281 -5.258 1 96.25 84 ALA A CA 1
ATOM 604 C C . ALA A 1 84 ? -3.836 -7.293 -5.703 1 96.25 84 ALA A C 1
ATOM 606 O O . ALA A 1 84 ? -3.783 -6.906 -6.875 1 96.25 84 ALA A O 1
ATOM 607 N N . LEU A 1 85 ? -3.094 -6.809 -4.711 1 94.69 85 LEU A N 1
ATOM 608 C CA . LEU A 1 85 ? -2.156 -5.734 -5.02 1 94.69 85 LEU A CA 1
ATOM 609 C C . LEU A 1 85 ? -0.873 -5.887 -4.207 1 94.69 85 LEU A C 1
ATOM 611 O O . LEU A 1 85 ? -0.92 -6.188 -3.012 1 94.69 85 LEU A O 1
ATOM 615 N N . TYR A 1 86 ? 0.221 -5.75 -4.902 1 92.5 86 TYR A N 1
ATOM 616 C CA . TYR A 1 86 ? 1.508 -5.691 -4.219 1 92.5 86 TYR A CA 1
ATOM 617 C C . TYR A 1 86 ? 2.074 -4.277 -4.238 1 92.5 86 TYR A C 1
ATOM 619 O O . TYR A 1 86 ? 2.145 -3.645 -5.293 1 92.5 86 TYR A O 1
ATOM 627 N N . PHE A 1 87 ? 2.391 -3.713 -3.098 1 88.25 87 PHE A N 1
ATOM 628 C CA . PHE A 1 87 ? 3.283 -2.582 -2.877 1 88.25 87 PHE A CA 1
ATOM 629 C C . PHE A 1 87 ? 4.547 -3.023 -2.146 1 88.25 87 PHE A C 1
ATOM 631 O O . PHE A 1 87 ? 4.543 -4.035 -1.444 1 88.25 87 PHE A O 1
ATOM 638 N N . PRO A 1 88 ? 5.621 -2.281 -2.361 1 87.12 88 PRO A N 1
ATOM 639 C CA . PRO A 1 88 ? 6.832 -2.711 -1.656 1 87.12 88 PRO A CA 1
ATOM 640 C C . PRO A 1 88 ? 6.598 -2.932 -0.163 1 87.12 88 PRO A C 1
ATOM 642 O O . PRO A 1 88 ? 6.305 -1.982 0.566 1 87.12 88 PRO A O 1
ATOM 645 N N . GLY A 1 89 ? 6.68 -4.219 0.163 1 88.75 89 GLY A N 1
ATOM 646 C CA . GLY A 1 89 ? 6.578 -4.609 1.56 1 88.75 89 GLY A CA 1
ATOM 647 C C . GLY A 1 89 ? 5.148 -4.812 2.021 1 88.75 89 GLY A C 1
ATOM 648 O O . GLY A 1 89 ? 4.902 -5.105 3.193 1 88.75 89 GLY A O 1
ATOM 649 N N . LEU A 1 90 ? 4.207 -4.602 1.111 1 93.94 90 LEU A N 1
ATOM 650 C CA . LEU A 1 90 ? 2.803 -4.707 1.483 1 93.94 90 LEU A CA 1
ATOM 651 C C . LEU A 1 90 ? 2.006 -5.426 0.401 1 93.94 90 LEU A C 1
ATOM 653 O O . LEU A 1 90 ? 2.182 -5.156 -0.789 1 93.94 90 LEU A O 1
ATOM 657 N N . ILE A 1 91 ? 1.167 -6.328 0.83 1 96.81 91 ILE A N 1
ATOM 658 C CA . ILE A 1 91 ? 0.208 -6.988 -0.048 1 96.81 91 ILE A CA 1
ATOM 659 C C . ILE A 1 91 ? -1.212 -6.727 0.447 1 96.81 91 ILE A C 1
ATOM 661 O O . ILE A 1 91 ? -1.476 -6.777 1.651 1 96.81 91 ILE A O 1
ATOM 665 N N . VAL A 1 92 ? -2.07 -6.434 -0.514 1 97 92 VAL A N 1
ATOM 666 C CA . VAL A 1 92 ? -3.479 -6.211 -0.198 1 97 92 VAL A CA 1
ATOM 667 C C . VAL A 1 92 ? -4.332 -7.285 -0.867 1 97 92 VAL A C 1
ATOM 669 O O . VAL A 1 92 ? -4.227 -7.508 -2.074 1 97 92 VAL A O 1
ATOM 672 N N . LEU A 1 93 ? -5.113 -7.922 -0.044 1 97.69 93 LEU A N 1
ATOM 673 C CA . LEU A 1 93 ? -6.086 -8.906 -0.503 1 97.69 93 LEU A CA 1
ATOM 674 C C . LEU A 1 93 ? -7.512 -8.391 -0.315 1 97.69 93 LEU A C 1
ATOM 676 O O . LEU A 1 93 ? -7.723 -7.355 0.317 1 97.69 93 LEU A O 1
ATOM 680 N N . ASP A 1 94 ? -8.477 -9.141 -0.906 1 97.31 94 ASP A N 1
ATOM 681 C CA . ASP A 1 94 ? -9.883 -8.805 -0.729 1 97.31 94 ASP A CA 1
ATOM 682 C C . ASP A 1 94 ? -10.453 -9.453 0.532 1 97.31 94 ASP A C 1
ATOM 684 O O . ASP A 1 94 ? -10.586 -10.672 0.601 1 97.31 94 ASP A O 1
ATOM 688 N N . ASN A 1 95 ? -10.828 -8.617 1.48 1 96.69 95 ASN A N 1
ATOM 689 C CA . ASN A 1 95 ? -11.273 -9.156 2.76 1 96.69 95 ASN A CA 1
ATOM 690 C C . ASN A 1 95 ? -12.602 -9.898 2.625 1 96.69 95 ASN A C 1
ATOM 692 O O . ASN A 1 95 ? -12.93 -10.742 3.455 1 96.69 95 ASN A O 1
ATOM 696 N N . GLU A 1 96 ? -13.344 -9.617 1.635 1 97.31 96 GLU A N 1
ATOM 697 C CA . GLU A 1 96 ? -14.656 -10.234 1.485 1 97.31 96 GLU A CA 1
ATOM 698 C C . GLU A 1 96 ? -14.547 -11.633 0.883 1 97.31 96 GLU A C 1
ATOM 700 O O . GLU A 1 96 ? -15.383 -12.492 1.143 1 97.31 96 GLU A O 1
ATOM 705 N N . THR A 1 97 ? -13.508 -11.922 0.133 1 97.06 97 THR A N 1
ATOM 706 C CA . THR A 1 97 ? -13.43 -13.195 -0.575 1 97.06 97 THR A CA 1
ATOM 707 C C . THR A 1 97 ? -12.258 -14.031 -0.063 1 97.06 97 THR A C 1
ATOM 709 O O . THR A 1 97 ? -12.227 -15.25 -0.251 1 97.06 97 THR A O 1
ATOM 712 N N . TRP A 1 98 ? -11.352 -13.453 0.63 1 97.06 98 TRP A N 1
ATOM 713 C CA . TRP A 1 98 ? -10.156 -14.164 1.062 1 97.06 98 TRP A CA 1
ATOM 714 C C . TRP A 1 98 ? -10.523 -15.352 1.953 1 97.06 98 TRP A C 1
ATOM 716 O O . TRP A 1 98 ? -11.281 -15.203 2.912 1 97.06 98 TRP A O 1
ATOM 726 N N . SER A 1 99 ? -9.969 -16.391 1.615 1 96.69 99 SER A N 1
ATOM 727 C CA . SER A 1 99 ? -10.016 -17.609 2.418 1 96.69 99 SER A CA 1
ATOM 728 C C . SER A 1 99 ? -8.82 -18.516 2.125 1 96.69 99 SER A C 1
ATOM 730 O O . SER A 1 99 ? -8.484 -18.75 0.963 1 96.69 99 SER A O 1
ATOM 732 N N . GLU A 1 100 ? -8.258 -19.047 3.195 1 95.75 100 GLU A N 1
ATOM 733 C CA . GLU A 1 100 ? -7.141 -19.969 3.006 1 95.75 100 GLU A CA 1
ATOM 734 C C . GLU A 1 100 ? -7.609 -21.281 2.381 1 95.75 100 GLU A C 1
ATOM 736 O O . GLU A 1 100 ? -6.797 -22.047 1.863 1 95.75 100 GLU A O 1
ATOM 741 N N . ALA A 1 101 ? -8.891 -21.5 2.461 1 95.56 101 ALA A N 1
ATOM 742 C CA . ALA A 1 101 ? -9.445 -22.734 1.934 1 95.56 101 ALA A CA 1
ATOM 743 C C . ALA A 1 101 ? -9.758 -22.609 0.444 1 95.56 101 ALA A C 1
ATOM 745 O O . ALA A 1 101 ? -10.016 -23.609 -0.229 1 95.56 101 ALA A O 1
ATOM 746 N N . ASP A 1 102 ? -9.797 -21.453 -0.062 1 96.94 102 ASP A N 1
ATOM 747 C CA . ASP A 1 102 ? -10.062 -21.219 -1.479 1 96.94 102 ASP A CA 1
ATOM 748 C C . ASP A 1 102 ? -8.766 -21.141 -2.279 1 96.94 102 ASP A C 1
ATOM 750 O O . ASP A 1 102 ? -8.062 -20.125 -2.223 1 96.94 102 ASP A O 1
ATOM 754 N N . VAL A 1 103 ? -8.539 -22.094 -3.07 1 97.75 103 VAL A N 1
ATOM 755 C CA . VAL A 1 103 ? -7.277 -22.266 -3.783 1 97.75 103 VAL A CA 1
ATOM 756 C C . VAL A 1 103 ? -7.074 -21.109 -4.762 1 97.75 103 VAL A C 1
ATOM 758 O O . VAL A 1 103 ? -5.945 -20.656 -4.969 1 97.75 103 VAL A O 1
ATOM 761 N N . VAL A 1 104 ? -8.109 -20.609 -5.34 1 97.44 104 VAL A N 1
ATOM 762 C CA . VAL A 1 104 ? -8.008 -19.5 -6.285 1 97.44 104 VAL A CA 1
ATOM 763 C C . VAL A 1 104 ? -7.625 -18.219 -5.547 1 97.44 104 VAL A C 1
ATOM 765 O O . VAL A 1 104 ? -6.738 -17.484 -5.988 1 97.44 104 VAL A O 1
ATOM 768 N N . GLU A 1 105 ? -8.227 -18 -4.391 1 97.25 105 GLU A N 1
ATOM 769 C CA . GLU A 1 105 ? -7.859 -16.844 -3.57 1 97.25 105 GLU A CA 1
ATOM 770 C C . GLU A 1 105 ? -6.406 -16.938 -3.111 1 97.25 105 GLU A C 1
ATOM 772 O O . GLU A 1 105 ? -5.676 -15.953 -3.141 1 97.25 105 GLU A O 1
ATOM 777 N N . VAL A 1 106 ? -5.973 -18.078 -2.756 1 98.12 106 VAL A N 1
ATOM 778 C CA . VAL A 1 106 ? -4.594 -18.312 -2.332 1 98.12 106 VAL A CA 1
ATOM 779 C C . VAL A 1 106 ? -3.645 -18.047 -3.496 1 98.12 106 VAL A C 1
ATOM 781 O O . VAL A 1 106 ? -2.551 -17.5 -3.301 1 98.12 106 VAL A O 1
ATOM 784 N N . SER A 1 107 ? -4.055 -18.328 -4.691 1 98.62 107 SER A N 1
ATOM 785 C CA . SER A 1 107 ? -3.201 -18.109 -5.855 1 98.62 107 SER A CA 1
ATOM 786 C C . SER A 1 107 ? -2.969 -16.625 -6.098 1 98.62 107 SER A C 1
ATOM 788 O O . SER A 1 107 ? -1.924 -16.234 -6.617 1 98.62 107 SER A O 1
ATOM 790 N N . TYR A 1 108 ? -3.945 -15.758 -5.75 1 97.94 108 TYR A N 1
ATOM 791 C CA . TYR A 1 108 ? -3.734 -14.32 -5.855 1 97.94 108 TYR A CA 1
ATOM 792 C C . TYR A 1 108 ? -2.658 -13.852 -4.887 1 97.94 108 TYR A C 1
ATOM 794 O O . TYR A 1 108 ? -1.861 -12.969 -5.211 1 97.94 108 TYR A O 1
ATOM 802 N N . LEU A 1 109 ? -2.676 -14.445 -3.721 1 98.38 109 LEU A N 1
ATOM 803 C CA . LEU A 1 109 ? -1.606 -14.148 -2.773 1 98.38 109 LEU A CA 1
ATOM 804 C C . LEU A 1 109 ? -0.253 -14.586 -3.328 1 98.38 109 LEU A C 1
ATOM 806 O O . LEU A 1 109 ? 0.72 -13.828 -3.26 1 98.38 109 LEU A O 1
ATOM 810 N N . LEU A 1 110 ? -0.182 -15.766 -3.881 1 98.75 110 LEU A N 1
ATOM 811 C CA . LEU A 1 110 ? 1.053 -16.266 -4.48 1 98.75 110 LEU A CA 1
ATOM 812 C C . LEU A 1 110 ? 1.55 -15.312 -5.562 1 98.75 110 LEU A C 1
ATOM 814 O O . LEU A 1 110 ? 2.738 -14.984 -5.617 1 98.75 110 LEU A O 1
ATOM 818 N N . HIS A 1 111 ? 0.665 -14.852 -6.391 1 97.81 111 HIS A N 1
ATOM 819 C CA . HIS A 1 111 ? 0.966 -13.898 -7.453 1 97.81 111 HIS A CA 1
ATOM 820 C C . HIS A 1 111 ? 1.672 -12.664 -6.906 1 97.81 111 HIS A C 1
ATOM 822 O O . HIS A 1 111 ? 2.725 -12.273 -7.41 1 97.81 111 HIS A O 1
ATOM 828 N N . GLU A 1 112 ? 1.104 -12.078 -5.809 1 97.5 112 GLU A N 1
ATOM 829 C CA . GLU A 1 112 ? 1.684 -10.883 -5.195 1 97.5 112 GLU A CA 1
ATOM 830 C C . GLU A 1 112 ? 3.035 -11.195 -4.555 1 97.5 112 GLU A C 1
ATOM 832 O O . GLU A 1 112 ? 3.926 -10.344 -4.531 1 97.5 112 GLU A O 1
ATOM 837 N N . LEU A 1 113 ? 3.17 -12.422 -4.012 1 97.75 113 LEU A N 1
ATOM 838 C CA . LEU A 1 113 ? 4.449 -12.82 -3.428 1 97.75 113 LEU A CA 1
ATOM 839 C C . LEU A 1 113 ? 5.52 -12.945 -4.504 1 97.75 113 LEU A C 1
ATOM 841 O O . LEU A 1 113 ? 6.695 -12.664 -4.25 1 97.75 113 LEU A O 1
ATOM 845 N N . VAL A 1 114 ? 5.133 -13.383 -5.727 1 97.44 114 VAL A N 1
ATOM 846 C CA . VAL A 1 114 ? 6.082 -13.406 -6.832 1 97.44 114 VAL A CA 1
ATOM 847 C C . VAL A 1 114 ? 6.621 -12 -7.082 1 97.44 114 VAL A C 1
ATOM 849 O O . VAL A 1 114 ? 7.836 -11.797 -7.164 1 97.44 114 VAL A O 1
ATOM 852 N N . HIS A 1 115 ? 5.738 -10.984 -7.152 1 94.75 115 HIS A N 1
ATOM 853 C CA . HIS A 1 115 ? 6.176 -9.602 -7.312 1 94.75 115 HIS A CA 1
ATOM 854 C C . HIS A 1 115 ? 7.121 -9.188 -6.188 1 94.75 115 HIS A C 1
ATOM 856 O O . HIS A 1 115 ? 8.109 -8.484 -6.426 1 94.75 115 HIS A O 1
ATOM 862 N N . HIS A 1 116 ? 6.793 -9.602 -5 1 94.81 116 HIS A N 1
ATOM 863 C CA . HIS A 1 116 ? 7.609 -9.258 -3.842 1 94.81 116 HIS A CA 1
ATOM 864 C C . HIS A 1 116 ? 9.031 -9.781 -4 1 94.81 116 HIS A C 1
ATOM 866 O O . HIS A 1 116 ? 10 -9.039 -3.801 1 94.81 116 HIS A O 1
ATOM 872 N N . VAL A 1 117 ? 9.156 -11.008 -4.391 1 95.94 117 VAL A N 1
ATOM 873 C CA . VAL A 1 117 ? 10.477 -11.602 -4.547 1 95.94 117 VAL A CA 1
ATOM 874 C C . VAL A 1 117 ? 11.203 -10.953 -5.73 1 95.94 117 VAL A C 1
ATOM 876 O O . VAL A 1 117 ? 12.398 -10.672 -5.652 1 95.94 117 VAL A O 1
ATOM 879 N N . GLN A 1 118 ? 10.492 -10.68 -6.848 1 92.94 118 GLN A N 1
ATOM 880 C CA . GLN A 1 118 ? 11.086 -10 -7.992 1 92.94 118 GLN A CA 1
ATOM 881 C C . GLN A 1 118 ? 11.656 -8.648 -7.59 1 92.94 118 GLN A C 1
ATOM 883 O O . GLN A 1 118 ? 12.781 -8.305 -7.969 1 92.94 118 GLN A O 1
ATOM 888 N N . ALA A 1 119 ? 10.891 -7.926 -6.844 1 88.94 119 ALA A N 1
ATOM 889 C CA . ALA A 1 119 ? 11.344 -6.613 -6.387 1 88.94 119 ALA A CA 1
ATOM 890 C C . ALA A 1 119 ? 12.609 -6.73 -5.543 1 88.94 119 ALA A C 1
ATOM 892 O O . ALA A 1 119 ? 13.531 -5.926 -5.684 1 88.94 119 ALA A O 1
ATOM 893 N N . ARG A 1 120 ? 12.625 -7.734 -4.715 1 91.06 120 ARG A N 1
ATOM 894 C CA . ARG A 1 120 ? 13.758 -7.918 -3.811 1 91.06 120 ARG A CA 1
ATOM 895 C C . ARG A 1 120 ? 15.008 -8.32 -4.578 1 91.06 120 ARG A C 1
ATOM 897 O O . ARG A 1 120 ? 16.125 -8 -4.168 1 91.06 120 ARG A O 1
ATOM 904 N N . GLN A 1 121 ? 14.727 -8.906 -5.66 1 91.38 121 GLN A N 1
ATOM 905 C CA . GLN A 1 121 ? 15.859 -9.336 -6.48 1 91.38 121 GLN A CA 1
ATOM 906 C C . GLN A 1 121 ? 16.312 -8.219 -7.418 1 91.38 121 GLN A C 1
ATOM 908 O O . GLN A 1 121 ? 17.312 -8.367 -8.133 1 91.38 121 GLN A O 1
ATOM 913 N N . GLY A 1 122 ? 15.586 -7.176 -7.441 1 85.5 122 GLY A N 1
ATOM 914 C CA . GLY A 1 122 ? 15.945 -6.07 -8.312 1 85.5 122 GLY A CA 1
ATOM 915 C C . GLY A 1 122 ? 15.617 -6.332 -9.773 1 85.5 122 GLY A C 1
ATOM 916 O O . GLY A 1 122 ? 16.281 -5.805 -10.664 1 85.5 122 GLY A O 1
ATOM 917 N N . TYR A 1 123 ? 14.648 -7.184 -9.891 1 80.69 123 TYR A N 1
ATOM 918 C CA . TYR A 1 123 ? 14.234 -7.488 -11.258 1 80.69 123 TYR A CA 1
ATOM 919 C C . TYR A 1 123 ? 13.695 -6.242 -11.953 1 80.69 123 TYR A C 1
ATOM 921 O O . TYR A 1 123 ? 12.836 -5.547 -11.422 1 80.69 123 TYR A O 1
ATOM 929 N N . VAL A 1 124 ? 14.266 -5.914 -13.125 1 75.88 124 VAL A N 1
ATOM 930 C CA . VAL A 1 124 ? 13.812 -4.805 -13.961 1 75.88 124 VAL A CA 1
ATOM 931 C C . VAL A 1 124 ? 13.258 -5.34 -15.281 1 75.88 124 VAL A C 1
ATOM 933 O O . VAL A 1 124 ? 14.023 -5.77 -16.156 1 75.88 124 VAL A O 1
ATOM 936 N N . PRO A 1 125 ? 11.953 -5.258 -15.297 1 76.38 125 PRO A N 1
ATOM 937 C CA . PRO A 1 125 ? 11.367 -5.766 -16.531 1 76.38 125 PRO A CA 1
ATOM 938 C C . PRO A 1 125 ? 11.578 -4.816 -17.719 1 76.38 125 PRO A C 1
ATOM 940 O O . PRO A 1 125 ? 11.883 -3.639 -17.516 1 76.38 125 PRO A O 1
ATOM 943 N N . ALA A 1 126 ? 11.562 -5.473 -19 1 78.06 126 ALA A N 1
ATOM 944 C CA . ALA A 1 126 ? 11.648 -4.652 -20.219 1 78.06 126 ALA A CA 1
ATOM 945 C C . ALA A 1 126 ? 10.562 -3.586 -20.234 1 78.06 126 ALA A C 1
ATOM 947 O O . ALA A 1 126 ? 10.773 -2.486 -20.75 1 78.06 126 ALA A O 1
ATOM 948 N N . CYS A 1 127 ? 9.438 -3.99 -19.797 1 81.06 127 CYS A N 1
ATOM 949 C CA . CYS A 1 127 ? 8.273 -3.125 -19.625 1 81.06 127 CYS A CA 1
ATOM 950 C C . CYS A 1 127 ? 7.406 -3.6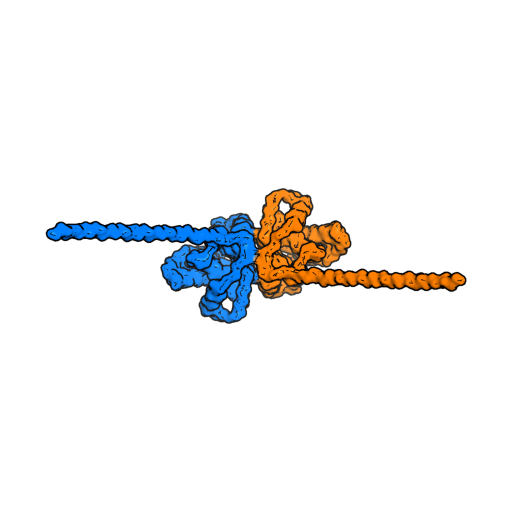13 -18.469 1 81.06 127 CYS A C 1
ATOM 952 O O . CYS A 1 127 ? 7.559 -4.75 -18.016 1 81.06 127 CYS A O 1
ATOM 954 N N . PRO A 1 128 ? 6.562 -2.812 -17.969 1 70.94 128 PRO A N 1
ATOM 955 C CA . PRO A 1 128 ? 5.703 -3.238 -16.859 1 70.94 128 PRO A CA 1
ATOM 956 C C . PRO A 1 128 ? 4.902 -4.496 -17.188 1 70.94 128 PRO A C 1
ATOM 958 O O . PRO A 1 128 ? 4.719 -5.355 -16.328 1 70.94 128 PRO A O 1
ATOM 961 N N . ALA A 1 129 ? 4.492 -4.605 -18.391 1 78.06 129 ALA A N 1
ATOM 962 C CA . ALA A 1 129 ? 3.676 -5.754 -18.781 1 78.06 129 ALA A CA 1
ATOM 963 C C . ALA A 1 129 ? 4.492 -7.043 -18.766 1 78.06 129 ALA A C 1
ATOM 965 O O . ALA A 1 129 ? 3.959 -8.117 -18.5 1 78.06 129 ALA A O 1
ATOM 966 N N . ALA A 1 130 ? 5.762 -6.887 -19.031 1 79.81 130 ALA A N 1
ATOM 967 C CA . ALA A 1 130 ? 6.625 -8.062 -19.047 1 79.81 130 ALA A CA 1
ATOM 968 C C . ALA A 1 130 ? 6.781 -8.656 -17.656 1 79.81 130 ALA A C 1
ATOM 970 O O . ALA A 1 130 ? 7.008 -9.859 -17.5 1 79.81 130 ALA A O 1
ATOM 971 N N . TYR A 1 131 ? 6.586 -7.824 -16.688 1 81.38 131 TYR A N 1
ATOM 972 C CA . TYR A 1 131 ? 6.637 -8.211 -15.281 1 81.38 131 TYR A CA 1
ATOM 973 C C . TYR A 1 131 ? 5.57 -9.242 -14.953 1 81.38 131 TYR A C 1
ATOM 975 O O . TYR A 1 131 ? 5.777 -10.117 -14.109 1 81.38 131 TYR A O 1
ATOM 983 N N . GLU A 1 132 ? 4.598 -9.234 -15.727 1 90.94 132 GLU A N 1
ATOM 984 C CA . GLU A 1 132 ? 3.393 -10 -15.43 1 90.94 132 GLU A CA 1
ATOM 985 C C . GLU A 1 132 ? 3.471 -11.398 -16.016 1 90.94 132 GLU A C 1
ATOM 987 O O . GLU A 1 132 ? 2.891 -12.344 -15.469 1 90.94 132 GLU A O 1
ATOM 992 N N . ARG A 1 133 ? 4.195 -11.586 -17.125 1 90.75 133 ARG A N 1
ATOM 993 C CA . ARG A 1 133 ? 4.219 -12.867 -17.828 1 90.75 133 ARG A CA 1
ATOM 994 C C . ARG A 1 133 ? 4.684 -13.984 -16.891 1 90.75 133 ARG A C 1
ATOM 996 O O . ARG A 1 133 ? 3.98 -14.977 -16.703 1 90.75 133 ARG A O 1
ATOM 1003 N N . ASP A 1 134 ? 5.828 -13.789 -16.312 1 91.56 134 ASP A N 1
ATOM 1004 C CA . ASP A 1 134 ? 6.359 -14.805 -15.398 1 91.56 134 ASP A CA 1
ATOM 1005 C C . ASP A 1 134 ? 5.434 -15.016 -14.203 1 91.56 134 ASP A C 1
ATOM 1007 O O . ASP A 1 134 ? 5.246 -16.141 -13.75 1 91.56 134 ASP A O 1
ATOM 1011 N N . THR A 1 135 ? 4.879 -13.984 -13.805 1 95.56 135 THR A N 1
ATOM 1012 C CA . THR A 1 135 ? 4.039 -14.039 -12.617 1 95.56 135 THR A CA 1
ATOM 1013 C C . THR A 1 135 ? 2.773 -14.852 -12.891 1 95.56 135 THR A C 1
ATOM 1015 O O . THR A 1 135 ? 2.42 -15.742 -12.109 1 95.56 135 THR A O 1
ATOM 1018 N N . TYR A 1 136 ? 2.125 -14.641 -14 1 96.12 136 TYR A N 1
ATOM 1019 C CA . TYR A 1 136 ? 0.937 -15.414 -14.352 1 96.12 136 TYR A CA 1
ATOM 1020 C C . TYR A 1 136 ? 1.284 -16.875 -14.578 1 96.12 136 TYR A C 1
ATOM 1022 O O . TYR A 1 136 ? 0.515 -17.766 -14.211 1 96.12 136 TYR A O 1
ATOM 1030 N N . ASN A 1 137 ? 2.404 -17.078 -15.195 1 96.81 137 ASN A N 1
ATOM 1031 C CA . ASN A 1 137 ? 2.824 -18.453 -15.438 1 96.81 137 ASN A CA 1
ATOM 1032 C C . ASN A 1 137 ? 3.086 -19.203 -14.133 1 96.81 137 ASN A C 1
ATOM 1034 O O . ASN A 1 137 ? 2.682 -20.344 -13.977 1 96.81 137 ASN A O 1
ATOM 1038 N N . LEU A 1 138 ? 3.711 -18.578 -13.242 1 98.19 138 LEU A N 1
ATOM 1039 C CA . LEU A 1 138 ? 3.975 -19.203 -11.953 1 98.19 138 LEU A CA 1
ATOM 1040 C C . LEU A 1 138 ? 2.68 -19.406 -11.172 1 98.19 138 LEU A C 1
ATOM 1042 O O . LEU A 1 138 ? 2.52 -20.422 -10.484 1 98.19 138 LEU A O 1
ATOM 1046 N N . GLN A 1 139 ? 1.796 -18.453 -11.219 1 98.5 139 GLN A N 1
ATOM 1047 C CA . GLN A 1 139 ? 0.481 -18.625 -10.609 1 98.5 139 GLN A CA 1
ATOM 1048 C C . GLN A 1 139 ? -0.211 -19.875 -11.156 1 98.5 139 GLN A C 1
ATOM 1050 O O . GLN A 1 139 ? -0.694 -20.703 -10.391 1 98.5 139 GLN A O 1
ATOM 1055 N N . ASN A 1 140 ? -0.207 -20 -12.469 1 98.69 140 ASN A N 1
ATOM 1056 C CA . ASN A 1 140 ? -0.796 -21.188 -13.102 1 98.69 140 ASN A CA 1
ATOM 1057 C C . ASN A 1 140 ? -0.067 -22.453 -12.703 1 98.69 140 ASN A C 1
ATOM 1059 O O . ASN A 1 140 ? -0.696 -23.5 -12.484 1 98.69 140 ASN A O 1
ATOM 1063 N N . GLU A 1 141 ? 1.197 -22.422 -12.695 1 98.69 141 GLU A N 1
ATOM 1064 C CA . GLU A 1 141 ? 1.975 -23.594 -12.297 1 98.69 141 GLU A CA 1
ATOM 1065 C C . GLU A 1 141 ? 1.59 -24.047 -10.891 1 98.69 141 GLU A C 1
ATOM 1067 O O . GLU A 1 141 ? 1.401 -25.234 -10.648 1 98.69 141 GLU A O 1
ATOM 1072 N N . TRP A 1 142 ? 1.444 -23.172 -10.008 1 98.81 142 TRP A N 1
ATOM 1073 C CA . TRP A 1 142 ? 1.06 -23.5 -8.641 1 98.81 142 TRP A CA 1
ATOM 1074 C C . TRP A 1 142 ? -0.345 -24.094 -8.594 1 98.81 142 TRP A C 1
ATOM 1076 O O . TRP A 1 142 ? -0.587 -25.078 -7.902 1 98.81 142 TRP A O 1
ATOM 1086 N N . LEU A 1 143 ? -1.244 -23.469 -9.273 1 98.75 143 LEU A N 1
ATOM 1087 C CA . LEU A 1 143 ? -2.602 -24 -9.359 1 98.75 143 LEU A CA 1
ATOM 1088 C C . LEU A 1 143 ? -2.598 -25.438 -9.844 1 98.75 143 LEU A C 1
ATOM 1090 O O . LEU A 1 143 ? -3.312 -26.281 -9.297 1 98.75 143 LEU A O 1
ATOM 1094 N N . LYS A 1 144 ? -1.815 -25.688 -10.844 1 98.62 144 LYS A N 1
ATOM 1095 C CA . LYS A 1 144 ? -1.701 -27.047 -11.367 1 98.62 144 LYS A CA 1
ATOM 1096 C C . LYS A 1 144 ? -1.237 -28.016 -10.281 1 98.62 144 LYS A C 1
ATOM 1098 O O . LYS A 1 144 ? -1.769 -29.125 -10.164 1 98.62 144 LYS A O 1
ATOM 1103 N N . GLU A 1 145 ? -0.307 -27.594 -9.516 1 98.5 145 GLU A N 1
ATOM 1104 C CA . GLU A 1 145 ? 0.193 -28.422 -8.43 1 98.5 145 GLU A CA 1
ATOM 1105 C C . GLU A 1 145 ? -0.886 -28.672 -7.379 1 98.5 145 GLU A C 1
ATOM 1107 O O . GLU A 1 145 ? -0.833 -29.656 -6.645 1 98.5 145 GLU A O 1
ATOM 1112 N N . GLN A 1 146 ? -1.903 -27.781 -7.301 1 98.12 146 GLN A N 1
ATOM 1113 C CA . GLN A 1 146 ? -3.031 -27.953 -6.391 1 98.12 146 GLN A CA 1
ATOM 1114 C C . GLN A 1 146 ? -4.148 -28.75 -7.047 1 98.12 146 GLN A C 1
ATOM 1116 O O . GLN A 1 146 ? -5.234 -28.891 -6.477 1 98.12 146 GLN A O 1
ATOM 1121 N N . GLY A 1 147 ? -3.918 -29.172 -8.273 1 97.94 147 GLY A N 1
ATOM 1122 C CA . GLY A 1 147 ? -4.902 -29.984 -8.984 1 97.94 147 GLY A CA 1
ATOM 1123 C C . GLY A 1 147 ? -5.98 -29.156 -9.656 1 97.94 147 GLY A C 1
ATOM 1124 O O . GLY A 1 147 ? -7.086 -29.641 -9.898 1 97.94 147 GLY A O 1
ATOM 1125 N N . ARG A 1 148 ? -5.707 -27.859 -9.859 1 98.06 148 ARG A N 1
ATOM 1126 C CA . ARG A 1 148 ? -6.664 -26.953 -10.477 1 98.06 148 ARG A CA 1
ATOM 1127 C C . ARG A 1 148 ? -6.246 -26.594 -11.898 1 98.06 148 ARG A C 1
ATOM 1129 O O . ARG A 1 148 ? -5.055 -26.594 -12.219 1 98.06 148 ARG A O 1
ATOM 1136 N N . PRO A 1 149 ? -7.219 -26.328 -12.766 1 97.75 149 PRO A N 1
ATOM 1137 C CA . PRO A 1 149 ? -6.859 -25.828 -14.086 1 97.75 149 PRO A CA 1
ATOM 1138 C C . PRO A 1 149 ? -6.25 -24.422 -14.031 1 97.75 149 PRO A C 1
ATOM 1140 O O . PRO A 1 149 ? -6.391 -23.719 -13.031 1 97.75 149 PRO A O 1
ATOM 1143 N N . PRO A 1 150 ? -5.609 -24.062 -15.133 1 98 150 PRO A N 1
ATOM 1144 C CA . PRO A 1 150 ? -5.094 -22.688 -15.172 1 98 150 PRO A CA 1
ATOM 1145 C C . PRO A 1 150 ? -6.203 -21.641 -15.102 1 98 150 PRO A C 1
ATOM 1147 O O . PRO A 1 150 ? -7.293 -21.859 -15.641 1 98 150 PRO A O 1
ATOM 1150 N N . LEU A 1 151 ? -5.895 -20.609 -14.438 1 96.44 151 LEU A N 1
ATOM 1151 C CA . LEU A 1 151 ? -6.832 -19.5 -14.359 1 96.44 151 LEU A CA 1
ATOM 1152 C C . LEU A 1 151 ? -6.746 -18.625 -15.609 1 96.44 151 LEU A C 1
ATOM 1154 O O . LEU A 1 151 ? -7.734 -18 -16.016 1 96.44 151 LEU A O 1
ATOM 1158 N N . TYR A 1 152 ? -5.547 -18.609 -16.172 1 95.75 152 TYR A N 1
ATOM 1159 C CA . TYR A 1 152 ? -5.305 -17.766 -17.344 1 95.75 152 TYR A CA 1
ATOM 1160 C C . TYR A 1 152 ? -4.742 -18.578 -18.5 1 95.75 152 TYR A C 1
ATOM 1162 O O . TYR A 1 152 ? -3.854 -19.406 -18.297 1 95.75 152 TYR A O 1
ATOM 1170 N N . THR A 1 153 ? -5.211 -18.25 -19.656 1 96.31 153 THR A N 1
ATOM 1171 C CA . THR A 1 153 ? -4.727 -18.953 -20.828 1 96.31 153 THR A CA 1
ATOM 1172 C C . THR A 1 153 ? -3.41 -18.359 -21.312 1 96.31 153 THR A C 1
ATOM 1174 O O . THR A 1 153 ? -3.094 -17.203 -21 1 96.31 153 THR A O 1
ATOM 1177 N N . ALA A 1 154 ? -2.74 -19.219 -22.125 1 94.75 154 ALA A N 1
ATOM 1178 C CA . ALA A 1 154 ? -1.485 -18.734 -22.703 1 94.75 154 ALA A CA 1
ATOM 1179 C C . ALA A 1 154 ? -1.714 -17.516 -23.578 1 94.75 154 ALA A C 1
ATOM 1181 O O . ALA A 1 154 ? -0.913 -16.578 -23.562 1 94.75 154 ALA A O 1
ATOM 1182 N N . ASP A 1 155 ? -2.768 -17.516 -24.344 1 94.25 155 ASP A N 1
ATOM 1183 C CA . ASP A 1 155 ? -3.094 -16.391 -25.219 1 94.25 155 ASP A CA 1
ATOM 1184 C C . ASP A 1 155 ? -3.373 -15.125 -24.406 1 94.25 155 ASP A C 1
ATOM 1186 O O . ASP A 1 155 ? -2.916 -14.039 -24.766 1 94.25 155 ASP A O 1
ATOM 1190 N N . TRP A 1 156 ? -4.109 -15.344 -23.375 1 92.12 156 TRP A N 1
ATOM 1191 C CA . TRP A 1 156 ? -4.422 -14.211 -22.5 1 92.12 156 TRP A CA 1
ATOM 1192 C C . TRP A 1 156 ? -3.154 -13.625 -21.891 1 92.12 156 TRP A C 1
ATOM 1194 O O . TRP A 1 156 ? -2.961 -12.406 -21.891 1 92.12 156 TRP A O 1
ATOM 1204 N N . ILE A 1 157 ? -2.297 -14.469 -21.406 1 93.5 157 ILE A N 1
ATOM 1205 C CA . ILE A 1 157 ? -1.052 -14.031 -20.781 1 93.5 157 ILE A CA 1
ATOM 1206 C C . ILE A 1 157 ? -0.198 -13.289 -21.797 1 93.5 157 ILE A C 1
ATOM 1208 O O . ILE A 1 157 ? 0.375 -12.242 -21.5 1 93.5 157 ILE A O 1
ATOM 1212 N N . ALA A 1 158 ? -0.131 -13.812 -23.016 1 90.94 158 ALA A N 1
ATOM 1213 C CA . ALA A 1 158 ? 0.638 -13.164 -24.078 1 90.94 158 ALA A CA 1
ATOM 1214 C C . ALA A 1 158 ? 0.105 -11.766 -24.359 1 90.94 158 ALA A C 1
ATOM 1216 O O . ALA A 1 158 ? 0.881 -10.82 -24.531 1 90.94 158 ALA A O 1
ATOM 1217 N N . GLU A 1 159 ? -1.141 -11.68 -24.422 1 87.56 159 GLU A N 1
ATOM 1218 C CA . GLU A 1 159 ? -1.778 -10.398 -24.703 1 87.56 159 GLU A CA 1
ATOM 1219 C C . GLU A 1 159 ? -1.535 -9.391 -23.578 1 87.56 159 GLU A C 1
ATOM 1221 O O . GLU A 1 159 ? -1.227 -8.227 -23.844 1 87.56 159 GLU A O 1
ATOM 1226 N N . LYS A 1 160 ? -1.596 -9.883 -22.312 1 84.5 160 LYS A N 1
ATOM 1227 C CA . LYS A 1 160 ? -1.504 -9.016 -21.141 1 84.5 160 LYS A CA 1
ATOM 1228 C C . LYS A 1 160 ? -0.058 -8.609 -20.875 1 84.5 160 LYS A C 1
ATOM 1230 O O . LYS A 1 160 ? 0.196 -7.641 -20.156 1 84.5 160 LYS A O 1
ATOM 1235 N N . SER A 1 161 ? 0.825 -9.305 -21.438 1 85 161 SER A N 1
ATOM 1236 C CA . SER A 1 161 ? 2.229 -9.086 -21.109 1 85 161 SER A CA 1
ATOM 1237 C C . SER A 1 161 ? 2.971 -8.422 -22.266 1 85 161 SER A C 1
ATOM 1239 O O . SER A 1 161 ? 4.203 -8.352 -22.266 1 85 161 SER A O 1
ATOM 1241 N N . ARG A 1 162 ? 2.248 -7.934 -23.25 1 82.44 162 ARG A N 1
ATOM 1242 C CA . ARG A 1 162 ? 2.873 -7.281 -24.406 1 82.44 162 ARG A CA 1
ATOM 1243 C C . ARG A 1 162 ? 3.387 -5.895 -24.031 1 82.44 162 ARG A C 1
ATOM 1245 O O . ARG A 1 162 ? 2.756 -5.184 -23.234 1 82.44 162 ARG A O 1
ATOM 1252 N N . CYS A 1 163 ? 4.602 -5.539 -24.484 1 82.75 163 CYS A N 1
ATOM 1253 C CA . CYS A 1 163 ? 5.203 -4.227 -24.266 1 82.75 163 CYS A CA 1
ATOM 1254 C C . CYS A 1 163 ? 4.93 -3.299 -25.453 1 82.75 163 CYS A C 1
ATOM 1256 O O . CYS A 1 163 ? 5.543 -3.441 -26.5 1 82.75 163 CYS A O 1
ATOM 1258 N N . ASP A 1 164 ? 3.799 -3.002 -25.75 1 66.69 164 ASP A N 1
ATOM 1259 C CA . ASP A 1 164 ? 3.525 -2.09 -26.859 1 66.69 164 ASP A CA 1
ATOM 1260 C C . ASP A 1 164 ? 3.498 -0.64 -26.391 1 66.69 164 ASP A C 1
ATOM 1262 O O . ASP A 1 164 ? 3.344 -0.376 -25.188 1 66.69 164 ASP A O 1
ATOM 1266 N N . MET B 1 1 ? 2.057 23.594 86.188 1 33.69 1 MET B N 1
ATOM 1267 C CA . MET B 1 1 ? 1.297 23.094 85 1 33.69 1 MET B CA 1
ATOM 1268 C C . MET B 1 1 ? 2.064 23.328 83.75 1 33.69 1 MET B C 1
ATOM 1270 O O . MET B 1 1 ? 2.275 24.469 83.312 1 33.69 1 MET B O 1
ATOM 1274 N N . SER B 1 2 ? 3.127 22.453 83.5 1 42.12 2 SER B N 1
ATOM 1275 C CA . SER B 1 2 ? 4.098 22.359 82.375 1 42.12 2 SER B CA 1
ATOM 1276 C C . SER B 1 2 ? 3.41 22.141 81.062 1 42.12 2 SER B C 1
ATOM 1278 O O . SER B 1 2 ? 2.605 21.219 80.875 1 42.12 2 SER B O 1
ATOM 1280 N N . ALA B 1 3 ? 3.104 23.25 80.375 1 47.28 3 ALA B N 1
ATOM 1281 C CA . ALA B 1 3 ? 2.523 23.328 79 1 47.28 3 ALA B CA 1
ATOM 1282 C C . ALA B 1 3 ? 3.287 22.438 78.062 1 47.28 3 ALA B C 1
ATOM 1284 O O . ALA B 1 3 ? 4.473 22.656 77.812 1 47.28 3 ALA B O 1
ATOM 1285 N N . GLY B 1 4 ? 3.029 21.141 78 1 37.81 4 GLY B N 1
ATOM 1286 C CA . GLY B 1 4 ? 3.596 20.203 77 1 37.81 4 GLY B CA 1
ATOM 1287 C C . GLY B 1 4 ? 3.373 20.609 75.562 1 37.81 4 GLY B C 1
ATOM 1288 O O . GLY B 1 4 ? 2.24 20.875 75.188 1 37.81 4 GLY B O 1
ATOM 1289 N N . ARG B 1 5 ? 4.355 21.328 75 1 46.16 5 ARG B N 1
ATOM 1290 C CA . ARG B 1 5 ? 4.383 21.672 73.562 1 46.16 5 ARG B CA 1
ATOM 1291 C C . ARG B 1 5 ? 4.152 20.453 72.688 1 46.16 5 ARG B C 1
ATOM 1293 O O . ARG B 1 5 ? 4.879 19.453 72.812 1 46.16 5 ARG B O 1
ATOM 1300 N N . GLY B 1 6 ? 2.883 20.062 72.438 1 36.94 6 GLY B N 1
ATOM 1301 C CA . GLY B 1 6 ? 2.607 19 71.5 1 36.94 6 GLY B CA 1
ATOM 1302 C C . GLY B 1 6 ? 3.285 19.203 70.188 1 36.94 6 GLY B C 1
ATOM 1303 O O . GLY B 1 6 ? 3.164 20.266 69.562 1 36.94 6 GLY B O 1
ATOM 1304 N N . LEU B 1 7 ? 4.441 18.547 69.938 1 44.34 7 LEU B N 1
ATOM 1305 C CA . LEU B 1 7 ? 5.121 18.438 68.625 1 44.34 7 LEU B CA 1
ATOM 1306 C C . LEU B 1 7 ? 4.172 17.938 67.562 1 44.34 7 LEU B C 1
ATOM 1308 O O . LEU B 1 7 ? 3.637 16.828 67.688 1 44.34 7 LEU B O 1
ATOM 1312 N N . ALA B 1 8 ? 3.42 18.812 66.938 1 45.53 8 ALA B N 1
ATOM 1313 C CA . ALA B 1 8 ? 2.686 18.438 65.75 1 45.53 8 ALA B CA 1
ATOM 1314 C C . ALA B 1 8 ? 3.605 17.75 64.688 1 45.53 8 ALA B C 1
ATOM 1316 O O . ALA B 1 8 ? 4.625 18.328 64.312 1 45.53 8 ALA B O 1
ATOM 1317 N N . ALA B 1 9 ? 3.707 16.391 64.688 1 44.22 9 ALA B N 1
ATOM 1318 C CA . ALA B 1 9 ? 4.348 15.625 63.625 1 44.22 9 ALA B CA 1
ATOM 1319 C C . ALA B 1 9 ? 3.76 15.969 62.25 1 44.22 9 ALA B C 1
ATOM 1321 O O . ALA B 1 9 ? 2.553 15.836 62.031 1 44.22 9 ALA B O 1
ATOM 1322 N N . ILE B 1 10 ? 4.34 16.984 61.625 1 43.91 10 ILE B N 1
ATOM 1323 C CA . ILE B 1 10 ? 3.979 17.172 60.219 1 43.91 10 ILE B CA 1
ATOM 1324 C C . ILE B 1 10 ? 4.223 15.883 59.438 1 43.91 10 ILE B C 1
ATOM 1326 O O . ILE B 1 10 ? 5.352 15.391 59.375 1 43.91 10 ILE B O 1
ATOM 1330 N N . LEU B 1 11 ? 3.25 14.992 59.312 1 48.94 11 LEU B N 1
ATOM 1331 C CA . LEU B 1 11 ? 3.299 13.883 58.375 1 48.94 11 LEU B CA 1
ATOM 1332 C C . LEU B 1 11 ? 3.469 14.391 56.938 1 48.94 11 LEU B C 1
ATOM 1334 O O . LEU B 1 11 ? 2.576 15.039 56.406 1 48.94 11 LEU B O 1
ATOM 1338 N N . GLY B 1 12 ? 4.738 14.609 56.562 1 45.16 12 GLY B N 1
ATOM 1339 C CA . GLY B 1 12 ? 5.023 14.875 55.156 1 45.16 12 GLY B CA 1
ATOM 1340 C C . GLY B 1 12 ? 4.484 13.805 54.219 1 45.16 12 GLY B C 1
ATOM 1341 O O . GLY B 1 12 ? 4.895 12.648 54.312 1 45.16 12 GLY B O 1
ATOM 1342 N N . ALA B 1 13 ? 3.227 13.914 53.781 1 49.06 13 ALA B N 1
ATOM 1343 C CA . ALA B 1 13 ? 2.758 13.062 52.688 1 49.06 13 ALA B CA 1
ATOM 1344 C C . ALA B 1 13 ? 3.682 13.172 51.469 1 49.06 13 ALA B C 1
ATOM 1346 O O . ALA B 1 13 ? 3.826 14.25 50.875 1 49.06 13 ALA B O 1
ATOM 1347 N N . VAL B 1 14 ? 4.68 12.32 51.375 1 52 14 VAL B N 1
ATOM 1348 C CA . VAL B 1 14 ? 5.414 12.164 50.125 1 52 14 VAL B CA 1
ATOM 1349 C C . VAL B 1 14 ? 4.441 11.836 49 1 52 14 VAL B C 1
ATOM 1351 O O . VAL B 1 14 ? 3.822 10.773 49 1 52 14 VAL B O 1
ATOM 1354 N N . LEU B 1 15 ? 3.865 12.898 48.375 1 49.56 15 LEU B N 1
ATOM 1355 C CA . LEU B 1 15 ? 3.18 12.664 47.094 1 49.56 15 LEU B CA 1
ATOM 1356 C C . LEU B 1 15 ? 4.082 11.922 46.125 1 49.56 15 LEU B C 1
ATOM 1358 O O . LEU B 1 15 ? 5.082 12.469 45.656 1 49.56 15 LEU B O 1
ATOM 1362 N N . CYS B 1 16 ? 4.133 10.578 46.188 1 49.66 16 CYS B N 1
ATOM 1363 C CA . CYS B 1 16 ? 4.754 9.781 45.125 1 49.66 16 CYS B CA 1
ATOM 1364 C C . CYS B 1 16 ? 4.188 10.141 43.75 1 49.66 16 CYS B C 1
ATOM 1366 O O . CYS B 1 16 ? 3.049 9.789 43.438 1 49.66 16 CYS B O 1
ATOM 1368 N N . LEU B 1 17 ? 4.688 11.172 43.188 1 45.34 17 LEU B N 1
ATOM 1369 C CA . LEU B 1 17 ? 4.418 11.336 41.75 1 45.34 17 LEU B CA 1
ATOM 1370 C C . LEU B 1 17 ? 4.801 10.078 40.969 1 45.34 17 LEU B C 1
ATOM 1372 O O . LEU B 1 17 ? 5.984 9.789 40.812 1 45.34 17 LEU B O 1
ATOM 1376 N N . ILE B 1 18 ? 4.012 9.07 41.062 1 49.06 18 ILE B N 1
ATOM 1377 C CA . ILE B 1 18 ? 4.219 8.031 40.062 1 49.06 18 ILE B CA 1
ATOM 1378 C C . ILE B 1 18 ? 4.324 8.664 38.688 1 49.06 18 ILE B C 1
ATOM 1380 O O . ILE B 1 18 ? 3.322 9.125 38.125 1 49.06 18 ILE B O 1
ATOM 1384 N N . ALA B 1 19 ? 5.523 9.172 38.281 1 48.56 19 ALA B N 1
ATOM 1385 C CA . ALA B 1 19 ? 5.75 9.508 36.875 1 48.56 19 ALA B CA 1
ATOM 1386 C C . ALA B 1 19 ? 5.172 8.43 35.938 1 48.56 19 ALA B C 1
ATOM 1388 O O . ALA B 1 19 ? 5.625 7.285 35.969 1 48.56 19 ALA B O 1
ATOM 1389 N N . ALA B 1 20 ? 3.934 8.516 35.562 1 51.25 20 ALA B N 1
ATOM 1390 C CA . ALA B 1 20 ? 3.453 7.637 34.469 1 51.25 20 ALA B CA 1
ATOM 1391 C C . ALA B 1 20 ? 4.508 7.469 33.406 1 51.25 20 ALA B C 1
ATOM 1393 O O . ALA B 1 20 ? 5.117 8.445 32.969 1 51.25 20 ALA B O 1
ATOM 1394 N N . ALA B 1 21 ? 5.227 6.395 33.344 1 50.47 21 ALA B N 1
ATOM 1395 C CA . ALA B 1 21 ? 6.141 6.102 32.25 1 50.47 21 ALA B CA 1
ATOM 1396 C C . ALA B 1 21 ? 5.566 6.586 30.906 1 50.47 21 ALA B C 1
ATOM 1398 O O . ALA B 1 21 ? 4.367 6.449 30.656 1 50.47 21 ALA B O 1
ATOM 1399 N N . PRO B 1 22 ? 6.242 7.57 30.359 1 50.22 22 PRO B N 1
ATOM 1400 C CA . PRO B 1 22 ? 5.73 8.008 29.062 1 50.22 22 PRO B CA 1
ATOM 1401 C C . PRO B 1 22 ? 5.16 6.852 28.234 1 50.22 22 PRO B C 1
ATOM 1403 O O . PRO B 1 22 ? 5.734 5.758 28.219 1 50.22 22 PRO B O 1
ATOM 1406 N N . ALA B 1 23 ? 3.891 6.68 28.234 1 55.28 23 ALA B N 1
ATOM 1407 C CA . ALA B 1 23 ? 3.223 5.664 27.438 1 55.28 23 ALA B CA 1
ATOM 1408 C C . ALA B 1 23 ? 4.035 5.328 26.188 1 55.28 23 ALA B C 1
ATOM 1410 O O . ALA B 1 23 ? 4.523 6.223 25.5 1 55.28 23 ALA B O 1
ATOM 1411 N N . LYS B 1 24 ? 4.707 4.281 26.297 1 59.22 24 LYS B N 1
ATOM 1412 C CA . LYS B 1 24 ? 5.57 3.771 25.234 1 59.22 24 LYS B CA 1
ATOM 1413 C C . LYS B 1 24 ? 4.922 3.959 23.859 1 59.22 24 LYS B C 1
ATOM 1415 O O . LYS B 1 24 ? 3.775 3.557 23.641 1 59.22 24 LYS B O 1
ATOM 1420 N N . ALA B 1 25 ? 5.48 4.984 23.016 1 74.31 25 ALA B N 1
ATOM 1421 C CA . ALA B 1 25 ? 5.141 5.191 21.609 1 74.31 25 ALA B CA 1
ATOM 1422 C C . ALA B 1 25 ? 5.281 3.898 20.812 1 74.31 25 ALA B C 1
ATOM 1424 O O . ALA B 1 25 ? 6.125 3.057 21.125 1 74.31 25 ALA B O 1
ATOM 1425 N N . GLY B 1 26 ? 4.281 3.559 19.984 1 90.12 26 GLY B N 1
ATOM 1426 C CA . GLY B 1 26 ? 4.371 2.449 19.047 1 90.12 26 GLY B CA 1
ATOM 1427 C C . GLY B 1 26 ? 3.201 1.489 19.141 1 90.12 26 GLY B C 1
ATOM 1428 O O . GLY B 1 26 ? 2.453 1.511 20.125 1 90.12 26 GLY B O 1
ATOM 1429 N N . VAL B 1 27 ? 2.889 0.851 18.109 1 95.5 27 VAL B N 1
ATOM 1430 C CA . VAL B 1 27 ? 1.855 -0.173 18 1 95.5 27 VAL B CA 1
ATOM 1431 C C . VAL B 1 27 ? 2.436 -1.419 17.328 1 95.5 27 VAL B C 1
ATOM 1433 O O . VAL B 1 27 ? 3.512 -1.366 16.734 1 95.5 27 VAL B O 1
ATOM 1436 N N . PRO B 1 28 ? 1.825 -2.582 17.562 1 93.69 28 PRO B N 1
ATOM 1437 C CA . PRO B 1 28 ? 2.344 -3.795 16.922 1 93.69 28 PRO B CA 1
ATOM 1438 C C . PRO B 1 28 ? 2.408 -3.678 15.406 1 93.69 28 PRO B C 1
ATOM 1440 O O . PRO B 1 28 ? 1.569 -3.008 14.797 1 93.69 28 PRO B O 1
ATOM 1443 N N . GLU B 1 29 ? 3.322 -4.359 14.805 1 93.25 29 GLU B N 1
ATOM 1444 C CA . GLU B 1 29 ? 3.508 -4.418 13.359 1 93.25 29 GLU B CA 1
ATOM 1445 C C . GLU B 1 29 ? 2.23 -4.871 12.656 1 93.25 29 GLU B C 1
ATOM 1447 O O . GLU B 1 29 ? 1.629 -5.879 13.039 1 93.25 29 GLU B O 1
ATOM 1452 N N . GLY B 1 30 ? 1.814 -4.09 11.688 1 91.38 30 GLY B N 1
ATOM 1453 C CA . GLY B 1 30 ? 0.652 -4.457 10.898 1 91.38 30 GLY B CA 1
ATOM 1454 C C . GLY B 1 30 ? -0.662 -4.055 11.539 1 91.38 30 GLY B C 1
ATOM 1455 O O . GLY B 1 30 ? -1.735 -4.375 11.023 1 91.38 30 GLY B O 1
ATOM 1456 N N . SER B 1 31 ? -0.581 -3.316 12.586 1 93.5 31 SER B N 1
ATOM 1457 C CA . SER B 1 31 ? -1.804 -2.912 13.273 1 93.5 31 SER B CA 1
ATOM 1458 C C . SER B 1 31 ? -2.648 -1.989 12.398 1 93.5 31 SER B C 1
ATOM 1460 O O . SER B 1 31 ? -2.117 -1.101 11.727 1 93.5 31 SER B O 1
ATOM 1462 N N . ARG B 1 32 ? -3.939 -2.295 12.398 1 92.88 32 ARG B N 1
ATOM 1463 C CA . ARG B 1 32 ? -4.875 -1.331 11.828 1 92.88 32 ARG B CA 1
ATOM 1464 C C . ARG B 1 32 ? -5.082 -0.146 12.766 1 92.88 32 ARG B C 1
ATOM 1466 O O . ARG B 1 32 ? -5.316 -0.328 13.961 1 92.88 32 ARG B O 1
ATOM 1473 N N . ILE B 1 33 ? -4.902 0.986 12.242 1 94.12 33 ILE B N 1
ATOM 1474 C CA . ILE B 1 33 ? -5.156 2.207 13 1 94.12 33 ILE B CA 1
ATOM 1475 C C . ILE B 1 33 ? -6.562 2.725 12.688 1 94.12 33 ILE B C 1
ATOM 1477 O O . ILE B 1 33 ? -6.793 3.309 11.625 1 94.12 33 ILE B O 1
ATOM 1481 N N . ALA B 1 34 ? -7.469 2.33 13.5 1 86.56 34 ALA B N 1
ATOM 1482 C CA . ALA B 1 34 ? -8.844 2.816 13.422 1 86.56 34 ALA B CA 1
ATOM 1483 C C . ALA B 1 34 ? -9.164 3.75 14.594 1 86.56 34 ALA B C 1
ATOM 1485 O O . ALA B 1 34 ? -9.32 3.301 15.727 1 86.56 34 ALA B O 1
ATOM 1486 N N . THR B 1 35 ? -9.125 5.031 14.312 1 85.19 35 THR B N 1
ATOM 1487 C CA . THR B 1 35 ? -9.242 5.992 15.406 1 85.19 35 THR B CA 1
ATOM 1488 C C . THR B 1 35 ? -10.117 7.172 14.992 1 85.19 35 THR B C 1
ATOM 1490 O O . THR B 1 35 ? -10.094 7.598 13.836 1 85.19 35 THR B O 1
ATOM 1493 N N . PRO B 1 36 ? -10.844 7.715 15.977 1 93.5 36 PRO B N 1
ATOM 1494 C CA . PRO B 1 36 ? -11.602 8.945 15.711 1 93.5 36 PRO B CA 1
ATOM 1495 C C . PRO B 1 36 ? -10.703 10.109 15.297 1 93.5 36 PRO B C 1
ATOM 1497 O O . PRO B 1 36 ? -11.148 11 14.57 1 93.5 36 PRO B O 1
ATOM 1500 N N . LEU B 1 37 ? -9.5 10.078 15.711 1 96.62 37 LEU B N 1
ATOM 1501 C CA . LEU B 1 37 ? -8.555 11.125 15.336 1 96.62 37 LEU B CA 1
ATOM 1502 C C . LEU B 1 37 ? -8.43 11.227 13.82 1 96.62 37 LEU B C 1
ATOM 1504 O O . LEU B 1 37 ? -8.391 12.336 13.273 1 96.62 37 LEU B O 1
ATOM 1508 N N . ALA B 1 38 ? -8.383 10.117 13.125 1 97.81 38 ALA B N 1
ATOM 1509 C CA . ALA B 1 38 ? -8.25 10.109 11.672 1 97.81 38 ALA B CA 1
ATOM 1510 C C . ALA B 1 38 ? -9.461 10.758 11.008 1 97.81 38 ALA B C 1
ATOM 1512 O O . ALA B 1 38 ? -9.32 11.477 10.016 1 97.81 38 ALA B O 1
ATOM 1513 N N . GLU B 1 39 ? -10.609 10.578 11.586 1 97.06 39 GLU B N 1
ATOM 1514 C CA . GLU B 1 39 ? -11.82 11.203 11.055 1 97.06 39 GLU B CA 1
ATOM 1515 C C . GLU B 1 39 ? -11.766 12.719 11.203 1 97.06 39 GLU B C 1
ATOM 1517 O O . GLU B 1 39 ? -12.148 13.453 10.289 1 97.06 39 GLU B O 1
ATOM 1522 N N . GLY B 1 40 ? -11.344 13.125 12.328 1 98.12 40 GLY B N 1
ATOM 1523 C CA . GLY B 1 40 ? -11.188 14.555 12.539 1 98.12 40 GLY B CA 1
ATOM 1524 C C . GLY B 1 40 ? -10.18 15.195 11.602 1 98.12 40 GLY B C 1
ATOM 1525 O O . GLY B 1 40 ? -10.414 16.281 11.07 1 98.12 40 GLY B O 1
ATOM 1526 N N . LEU B 1 41 ? -9.086 14.539 11.414 1 98.75 41 LEU B N 1
ATOM 1527 C CA . LEU B 1 41 ? -8.055 15.031 10.5 1 98.75 41 LEU B CA 1
ATOM 1528 C C . LEU B 1 41 ? -8.594 15.094 9.07 1 98.75 41 LEU B C 1
ATOM 1530 O O . LEU B 1 41 ? -8.352 16.062 8.359 1 98.75 41 LEU B O 1
ATOM 1534 N N . LEU B 1 42 ? -9.312 14.055 8.68 1 98.44 42 LEU B N 1
ATOM 1535 C CA . LEU B 1 42 ? -9.875 14.023 7.332 1 98.44 42 LEU B CA 1
ATOM 1536 C C . LEU B 1 42 ? -10.836 15.188 7.125 1 98.44 42 LEU B C 1
ATOM 1538 O O . LEU B 1 42 ? -10.812 15.844 6.082 1 98.44 42 LEU B O 1
ATOM 1542 N N . THR B 1 43 ? -11.641 15.43 8.086 1 98.44 43 THR B N 1
ATOM 1543 C CA . THR B 1 43 ? -12.57 16.547 8.016 1 98.44 43 THR B CA 1
ATOM 1544 C C . THR B 1 43 ? -11.812 17.859 7.852 1 98.44 43 THR B C 1
ATOM 1546 O O . THR B 1 43 ? -12.219 18.719 7.059 1 98.44 43 THR B O 1
ATOM 1549 N N . TRP B 1 44 ? -10.766 18.031 8.633 1 98.75 44 TRP B N 1
ATOM 1550 C CA . TRP B 1 44 ? -9.93 19.234 8.523 1 98.75 44 TRP B CA 1
ATOM 1551 C C . TRP B 1 44 ? -9.383 19.375 7.109 1 98.75 44 TRP B C 1
ATOM 1553 O O . TRP B 1 44 ? -9.445 20.469 6.527 1 98.75 44 TRP B O 1
ATOM 1563 N N . VAL B 1 45 ? -8.883 18.344 6.523 1 98.69 45 VAL B N 1
ATOM 1564 C CA . VAL B 1 45 ? -8.297 18.359 5.188 1 98.69 45 VAL B CA 1
ATOM 1565 C C . VAL B 1 45 ? -9.375 18.672 4.152 1 98.69 45 VAL B C 1
ATOM 1567 O O . VAL B 1 45 ? -9.156 19.469 3.236 1 98.69 45 VAL B O 1
ATOM 1570 N N . GLU B 1 46 ? -10.516 18.016 4.297 1 98.44 46 GLU B N 1
ATOM 1571 C CA . GLU B 1 46 ? -11.625 18.25 3.381 1 98.44 46 GLU B CA 1
ATOM 1572 C C . GLU B 1 46 ? -11.992 19.734 3.328 1 98.44 46 GLU B C 1
ATOM 1574 O O . GLU B 1 46 ? -12.188 20.281 2.246 1 98.44 46 GLU B O 1
ATOM 1579 N N . LYS B 1 47 ? -12.008 20.328 4.398 1 98.38 47 LYS B N 1
ATOM 1580 C CA . LYS B 1 47 ? -12.352 21.75 4.465 1 98.38 47 LYS B CA 1
ATOM 1581 C C . LYS B 1 47 ? -11.312 22.594 3.738 1 98.38 47 LYS B C 1
ATOM 1583 O O . LYS B 1 47 ? -11.656 23.531 3.014 1 98.38 47 LYS B O 1
ATOM 1588 N N . ARG B 1 48 ? -10.086 22.25 3.867 1 98 48 ARG B N 1
ATOM 1589 C CA . ARG B 1 48 ? -9.008 23.047 3.273 1 98 48 ARG B CA 1
ATOM 1590 C C . ARG B 1 48 ? -8.961 22.859 1.762 1 98 48 ARG B C 1
ATOM 1592 O O . ARG B 1 48 ? -8.578 23.766 1.029 1 98 48 ARG B O 1
ATOM 1599 N N . LEU B 1 49 ? -9.414 21.688 1.341 1 96.62 49 LEU B N 1
ATOM 1600 C CA . LEU B 1 49 ? -9.273 21.375 -0.078 1 96.62 49 LEU B CA 1
ATOM 1601 C C . LEU B 1 49 ? -10.617 21.484 -0.791 1 96.62 49 LEU B C 1
ATOM 1603 O O . LEU B 1 49 ? -10.711 21.219 -1.992 1 96.62 49 LEU B O 1
ATOM 1607 N N . GLY B 1 50 ? -11.641 21.797 -0.089 1 96.88 50 GLY B N 1
ATOM 1608 C CA . GLY B 1 50 ? -12.961 21.938 -0.683 1 96.88 50 GLY B CA 1
ATOM 1609 C C . GLY B 1 50 ? -13.57 20.609 -1.099 1 96.88 50 GLY B C 1
ATOM 1610 O O . GLY B 1 50 ? -14.18 20.516 -2.168 1 96.88 50 GLY B O 1
ATOM 1611 N N . ALA B 1 51 ? -13.367 19.609 -0.34 1 96.94 51 ALA B N 1
ATOM 1612 C CA . ALA B 1 51 ? -13.938 18.281 -0.583 1 96.94 51 ALA B CA 1
ATOM 1613 C C . ALA B 1 51 ? -14.953 17.922 0.493 1 96.94 51 ALA B C 1
ATOM 1615 O O . ALA B 1 51 ? -15.039 18.594 1.526 1 96.94 51 ALA B O 1
ATOM 1616 N N . ALA B 1 52 ? -15.797 16.922 0.13 1 96.62 52 ALA B N 1
ATOM 1617 C CA . ALA B 1 52 ? -16.766 16.422 1.108 1 96.62 52 ALA B CA 1
ATOM 1618 C C . ALA B 1 52 ? -16.984 14.922 0.951 1 96.62 52 ALA B C 1
ATOM 1620 O O . ALA B 1 52 ? -16.828 14.383 -0.143 1 96.62 52 ALA B O 1
ATOM 1621 N N . ASP B 1 53 ? -17.266 14.305 2.043 1 95.62 53 ASP B N 1
ATOM 1622 C CA . ASP B 1 53 ? -17.75 12.922 2.102 1 95.62 53 ASP B CA 1
ATOM 1623 C C . ASP B 1 53 ? -16.703 11.961 1.53 1 95.62 53 ASP B C 1
ATOM 1625 O O . ASP B 1 53 ? -17.047 11.023 0.81 1 95.62 53 ASP B O 1
ATOM 1629 N N . VAL B 1 54 ? -15.523 12.266 1.77 1 95.62 54 VAL B N 1
ATOM 1630 C CA . VAL B 1 54 ? -14.461 11.344 1.388 1 95.62 54 VAL B CA 1
ATOM 1631 C C . VAL B 1 54 ? -14.367 10.211 2.408 1 95.62 54 VAL B C 1
ATOM 1633 O O . VAL B 1 54 ? -14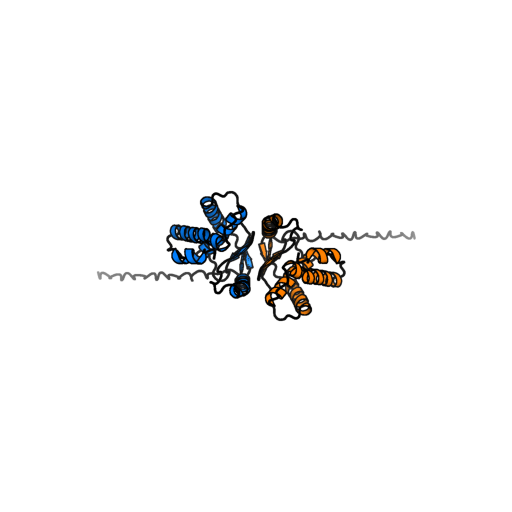.266 10.461 3.611 1 95.62 54 VAL B O 1
ATOM 1636 N N . PRO B 1 55 ? -14.469 8.961 1.921 1 94.56 55 PRO B N 1
ATOM 1637 C CA . PRO B 1 55 ? -14.32 7.863 2.885 1 94.56 55 PRO B CA 1
ATOM 1638 C C . PRO B 1 55 ? -12.898 7.75 3.43 1 94.56 55 PRO B C 1
ATOM 1640 O O . PRO B 1 55 ? -11.93 8.055 2.723 1 94.56 55 PRO B O 1
ATOM 1643 N N . LEU B 1 56 ? -12.789 7.277 4.691 1 95.69 56 LEU B N 1
ATOM 1644 C CA . LEU B 1 56 ? -11.469 7.047 5.262 1 95.69 56 LEU B CA 1
ATOM 1645 C C . LEU B 1 56 ? -10.766 5.895 4.551 1 95.69 56 LEU B C 1
ATOM 1647 O O . LEU B 1 56 ? -11.383 4.871 4.25 1 95.69 56 LEU B O 1
ATOM 1651 N N . PRO B 1 57 ? -9.531 6.102 4.191 1 95.88 57 PRO B N 1
ATOM 1652 C CA . PRO B 1 57 ? -8.75 4.941 3.754 1 95.88 57 PRO B CA 1
ATOM 1653 C C . PRO B 1 57 ? -8.43 3.98 4.898 1 95.88 57 PRO B C 1
ATOM 1655 O O . PRO B 1 57 ? -8.664 4.309 6.062 1 95.88 57 PRO B O 1
ATOM 1658 N N . ILE B 1 58 ? -7.984 2.822 4.508 1 94.62 58 ILE B N 1
ATOM 1659 C CA . ILE B 1 58 ? -7.438 1.93 5.523 1 94.62 58 ILE B CA 1
ATOM 1660 C C . ILE B 1 58 ? -6.078 2.449 5.992 1 94.62 58 ILE B C 1
ATOM 1662 O O . ILE B 1 58 ? -5.262 2.885 5.18 1 94.62 58 ILE B O 1
ATOM 1666 N N . ILE B 1 59 ? -5.863 2.406 7.258 1 97.12 59 ILE B N 1
ATOM 1667 C CA . ILE B 1 59 ? -4.594 2.848 7.824 1 97.12 59 ILE B CA 1
ATOM 1668 C C . ILE B 1 59 ? -3.938 1.696 8.586 1 97.12 59 ILE B C 1
ATOM 1670 O O . ILE B 1 59 ? -4.555 1.092 9.461 1 97.12 59 ILE B O 1
ATOM 1674 N N . VAL B 1 60 ? -2.689 1.438 8.203 1 96.12 60 VAL B N 1
ATOM 1675 C CA . VAL B 1 60 ? -1.936 0.372 8.859 1 96.12 60 VAL B CA 1
ATOM 1676 C C . VAL B 1 60 ? -0.583 0.906 9.328 1 96.12 60 VAL B C 1
ATOM 1678 O O . VAL B 1 60 ? -0.06 1.869 8.758 1 96.12 60 VAL B O 1
ATOM 1681 N N . ALA B 1 61 ? -0.089 0.319 10.43 1 96.31 61 ALA B N 1
ATOM 1682 C CA . ALA B 1 61 ? 1.237 0.682 10.922 1 96.31 61 ALA B CA 1
ATOM 1683 C C . ALA B 1 61 ? 2.244 -0.436 10.664 1 96.31 61 ALA B C 1
ATOM 1685 O O . ALA B 1 61 ? 2.072 -1.558 11.141 1 96.31 61 ALA B O 1
ATOM 1686 N N . SER B 1 62 ? 3.254 -0.057 9.844 1 96.06 62 SER B N 1
ATOM 1687 C CA . SER B 1 62 ? 4.238 -1.079 9.5 1 96.06 62 SER B CA 1
ATOM 1688 C C . SER B 1 62 ? 5.57 -0.453 9.109 1 96.06 62 SER B C 1
ATOM 1690 O O . SER B 1 62 ? 5.727 0.041 7.988 1 96.06 62 SER B O 1
ATOM 1692 N N . ARG B 1 63 ? 6.539 -0.582 9.953 1 95.25 63 ARG B N 1
ATOM 1693 C CA . ARG B 1 63 ? 7.887 -0.148 9.609 1 95.25 63 ARG B CA 1
ATOM 1694 C C . ARG B 1 63 ? 8.477 -1.013 8.5 1 95.25 63 ARG B C 1
ATOM 1696 O O . ARG B 1 63 ? 9.211 -0.517 7.648 1 95.25 63 ARG B O 1
ATOM 1703 N N . THR B 1 64 ? 8.125 -2.225 8.469 1 91.94 64 THR B N 1
ATOM 1704 C CA . THR B 1 64 ? 8.609 -3.139 7.441 1 91.94 64 THR B CA 1
ATOM 1705 C C . THR B 1 64 ? 8.242 -2.629 6.051 1 91.94 64 THR B C 1
ATOM 1707 O O . THR B 1 64 ? 9.094 -2.553 5.168 1 91.94 64 THR B O 1
ATOM 1710 N N . ALA B 1 65 ? 6.996 -2.275 5.895 1 93.69 65 ALA B N 1
ATOM 1711 C CA . ALA B 1 65 ? 6.547 -1.771 4.602 1 93.69 65 ALA B CA 1
ATOM 1712 C C . ALA B 1 65 ? 7.277 -0.485 4.227 1 93.69 65 ALA B C 1
ATOM 1714 O O . ALA B 1 65 ? 7.691 -0.309 3.08 1 93.69 65 ALA B O 1
ATOM 1715 N N . LEU B 1 66 ? 7.5 0.392 5.188 1 94.44 66 LEU B N 1
ATOM 1716 C CA . LEU B 1 66 ? 8.18 1.653 4.918 1 94.44 66 LEU B CA 1
ATOM 1717 C C . LEU B 1 66 ? 9.641 1.415 4.539 1 94.44 66 LEU B C 1
ATOM 1719 O O . LEU B 1 66 ? 10.148 2.033 3.602 1 94.44 66 LEU B O 1
ATOM 1723 N N . GLU B 1 67 ? 10.258 0.542 5.242 1 91.69 67 GLU B N 1
ATOM 1724 C CA . GLU B 1 67 ? 11.656 0.247 4.969 1 91.69 67 GLU B CA 1
ATOM 1725 C C . GLU B 1 67 ? 11.828 -0.401 3.596 1 91.69 67 GLU B C 1
ATOM 1727 O O . GLU B 1 67 ? 12.789 -0.108 2.879 1 91.69 67 GLU B O 1
ATOM 1732 N N . GLU B 1 68 ? 10.906 -1.274 3.268 1 89.88 68 GLU B N 1
ATOM 1733 C CA . GLU B 1 68 ? 10.969 -1.886 1.943 1 89.88 68 GLU B CA 1
ATOM 1734 C C . GLU B 1 68 ? 10.797 -0.84 0.845 1 89.88 68 GLU B C 1
ATOM 1736 O O . GLU B 1 68 ? 11.5 -0.874 -0.166 1 89.88 68 GLU B O 1
ATOM 1741 N N . THR B 1 69 ? 9.867 0.073 1.011 1 89.06 69 THR B N 1
ATOM 1742 C CA . THR B 1 69 ? 9.664 1.153 0.052 1 89.06 69 THR B CA 1
ATOM 1743 C C . THR B 1 69 ? 10.906 2.027 -0.049 1 89.06 69 THR B C 1
ATOM 1745 O O . THR B 1 69 ? 11.336 2.387 -1.148 1 89.06 69 THR B O 1
ATOM 1748 N N . ASN B 1 70 ? 11.469 2.35 1.088 1 89.5 70 ASN B N 1
ATOM 1749 C CA . ASN B 1 70 ? 12.688 3.152 1.098 1 89.5 70 ASN B CA 1
ATOM 1750 C C . ASN B 1 70 ? 13.82 2.455 0.36 1 89.5 70 ASN B C 1
ATOM 1752 O O . ASN B 1 70 ? 14.633 3.107 -0.303 1 89.5 70 ASN B O 1
ATOM 1756 N N . ARG B 1 71 ? 13.875 1.181 0.526 1 84.94 71 ARG B N 1
ATOM 1757 C CA . ARG B 1 71 ? 14.898 0.4 -0.166 1 84.94 71 ARG B CA 1
ATOM 1758 C C . ARG B 1 71 ? 14.75 0.526 -1.679 1 84.94 71 ARG B C 1
ATOM 1760 O O . ARG B 1 71 ? 15.742 0.668 -2.395 1 84.94 71 ARG B O 1
ATOM 1767 N N . ILE B 1 72 ? 13.539 0.555 -2.123 1 77.31 72 ILE B N 1
ATOM 1768 C CA . ILE B 1 72 ? 13.266 0.591 -3.557 1 77.31 72 ILE B CA 1
ATOM 1769 C C . ILE B 1 72 ? 13.43 2.016 -4.078 1 77.31 72 ILE B C 1
ATOM 1771 O O . ILE B 1 72 ? 14.047 2.23 -5.125 1 77.31 72 ILE B O 1
ATOM 1775 N N . VAL B 1 73 ? 12.836 2.961 -3.393 1 71.12 73 VAL B N 1
ATOM 1776 C CA . VAL B 1 73 ? 12.844 4.344 -3.854 1 71.12 73 VAL B CA 1
ATOM 1777 C C . VAL B 1 73 ? 14.242 4.934 -3.682 1 71.12 73 VAL B C 1
ATOM 1779 O O . VAL B 1 73 ? 14.68 5.754 -4.492 1 71.12 73 VAL B O 1
ATOM 1782 N N . GLN B 1 74 ? 14.828 4.859 -2.441 1 59.94 74 GLN B N 1
ATOM 1783 C CA . GLN B 1 74 ? 16.172 5.398 -2.252 1 59.94 74 GLN B CA 1
ATOM 1784 C C . GLN B 1 74 ? 17.109 4.91 -3.346 1 59.94 74 GLN B C 1
ATOM 1786 O O . GLN B 1 74 ? 18.062 5.605 -3.705 1 59.94 74 GLN B O 1
ATOM 1791 N N . HIS B 1 75 ? 16.984 3.816 -3.805 1 51.81 75 HIS B N 1
ATOM 1792 C CA . HIS B 1 75 ? 17.812 3.486 -4.957 1 51.81 75 HIS B CA 1
ATOM 1793 C C . HIS B 1 75 ? 17.562 4.453 -6.109 1 51.81 75 HIS B C 1
ATOM 1795 O O . HIS B 1 75 ? 18.484 4.746 -6.883 1 51.81 75 HIS B O 1
ATOM 1801 N N . ALA B 1 76 ? 16.422 5.023 -6.172 1 47 76 ALA B N 1
ATOM 1802 C CA . ALA B 1 76 ? 16.141 5.906 -7.301 1 47 76 ALA B CA 1
ATOM 1803 C C . ALA B 1 76 ? 16.5 7.352 -6.973 1 47 76 ALA B C 1
ATOM 1805 O O . ALA B 1 76 ? 16.891 8.117 -7.859 1 47 76 ALA B O 1
ATOM 1806 N N . ARG B 1 77 ? 16.156 7.906 -5.742 1 50 77 ARG B N 1
ATOM 1807 C CA . ARG B 1 77 ? 16.422 9.328 -5.52 1 50 77 ARG B CA 1
ATOM 1808 C C . ARG B 1 77 ? 17.25 9.539 -4.254 1 50 77 ARG B C 1
ATOM 1810 O O . ARG B 1 77 ? 17.156 8.75 -3.312 1 50 77 ARG B O 1
ATOM 1817 N N . GLN B 1 78 ? 18.516 10.062 -4.371 1 47.09 78 GLN B N 1
ATOM 1818 C CA . GLN B 1 78 ? 19.359 10.523 -3.279 1 47.09 78 GLN B CA 1
ATOM 1819 C C . GLN B 1 78 ? 18.516 11.047 -2.117 1 47.09 78 GLN B C 1
ATOM 1821 O O . GLN B 1 78 ? 19.047 11.711 -1.219 1 47.09 78 GLN B O 1
ATOM 1826 N N . GLY B 1 79 ? 17.188 10.945 -2.049 1 54.06 79 GLY B N 1
ATOM 1827 C CA . GLY B 1 79 ? 16.438 11.844 -1.195 1 54.06 79 GLY B CA 1
ATOM 1828 C C . GLY B 1 79 ? 16.047 11.219 0.135 1 54.06 79 GLY B C 1
ATOM 1829 O O . GLY B 1 79 ? 16.516 10.125 0.471 1 54.06 79 GLY B O 1
ATOM 1830 N N . GLU B 1 80 ? 15.32 11.891 1.068 1 65.81 80 GLU B N 1
ATOM 1831 C CA . GLU B 1 80 ? 14.883 11.727 2.451 1 65.81 80 GLU B CA 1
ATOM 1832 C C . GLU B 1 80 ? 14.008 10.477 2.605 1 65.81 80 GLU B C 1
ATOM 1834 O O . GLU B 1 80 ? 13.297 10.094 1.68 1 65.81 80 GLU B O 1
ATOM 1839 N N . ARG B 1 81 ? 14.258 9.828 3.719 1 81.94 81 ARG B N 1
ATOM 1840 C CA . ARG B 1 81 ? 13.484 8.648 4.109 1 81.94 81 ARG B CA 1
ATOM 1841 C C . ARG B 1 81 ? 12.008 8.984 4.277 1 81.94 81 ARG B C 1
ATOM 1843 O O . ARG B 1 81 ? 11.664 10.016 4.875 1 81.94 81 ARG B O 1
ATOM 1850 N N . ILE B 1 82 ? 11.219 8.156 3.676 1 89.12 82 ILE B N 1
ATOM 1851 C CA . ILE B 1 82 ? 9.781 8.391 3.83 1 89.12 82 ILE B CA 1
ATOM 1852 C C . ILE B 1 82 ? 9.352 8.039 5.254 1 89.12 82 ILE B C 1
ATOM 1854 O O . ILE B 1 82 ? 9.82 7.051 5.824 1 89.12 82 ILE B O 1
ATOM 1858 N N . LYS B 1 83 ? 8.578 8.891 5.793 1 92.75 83 LYS B N 1
ATOM 1859 C CA . LYS B 1 83 ? 8.117 8.703 7.168 1 92.75 83 LYS B CA 1
ATOM 1860 C C . LYS B 1 83 ? 6.734 8.062 7.199 1 92.75 83 LYS B C 1
ATOM 1862 O O . LYS B 1 83 ? 6.34 7.477 8.211 1 92.75 83 LYS B O 1
ATOM 1867 N N . ALA B 1 84 ? 5.957 8.234 6.184 1 96.25 84 ALA B N 1
ATOM 1868 C CA . ALA B 1 84 ? 4.641 7.656 5.934 1 96.25 84 ALA B CA 1
ATOM 1869 C C . ALA B 1 84 ? 4.367 7.547 4.434 1 96.25 84 ALA B C 1
ATOM 1871 O O . ALA B 1 84 ? 5.125 8.07 3.619 1 96.25 84 ALA B O 1
ATOM 1872 N N . LEU B 1 85 ? 3.348 6.754 4.121 1 94.75 85 LEU B N 1
ATOM 1873 C CA . LEU B 1 85 ? 3.119 6.461 2.711 1 94.75 85 LEU B CA 1
ATOM 1874 C C . LEU B 1 85 ? 1.628 6.379 2.408 1 94.75 85 LEU B C 1
ATOM 1876 O O . LEU B 1 85 ? 0.866 5.781 3.174 1 94.75 85 LEU B O 1
ATOM 1880 N N . TYR B 1 86 ? 1.272 7.027 1.355 1 92.56 86 TYR B N 1
ATOM 1881 C CA . TYR B 1 86 ? -0.09 6.887 0.854 1 92.56 86 TYR B CA 1
ATOM 1882 C C . TYR B 1 86 ? -0.116 6.062 -0.429 1 92.56 86 TYR B C 1
ATOM 1884 O O . TYR B 1 86 ? 0.642 6.332 -1.363 1 92.56 86 TYR B O 1
ATOM 1892 N N . PHE B 1 87 ? -0.911 5.008 -0.491 1 88.31 87 PHE B N 1
ATOM 1893 C CA . PHE B 1 87 ? -1.406 4.312 -1.674 1 88.31 87 PHE B CA 1
ATOM 1894 C C . PHE B 1 87 ? -2.916 4.48 -1.807 1 88.31 87 PHE B C 1
ATOM 1896 O O . PHE B 1 87 ? -3.609 4.719 -0.815 1 88.31 87 PHE B O 1
ATOM 1903 N N . PRO B 1 88 ? -3.389 4.402 -3.031 1 87.12 88 PRO B N 1
ATOM 1904 C CA . PRO B 1 88 ? -4.84 4.562 -3.152 1 87.12 88 PRO B CA 1
ATOM 1905 C C . PRO B 1 88 ? -5.613 3.666 -2.189 1 87.12 88 PRO B C 1
ATOM 1907 O O . PRO B 1 88 ? -5.574 2.439 -2.318 1 87.12 88 PRO B O 1
ATOM 1910 N N . GLY B 1 89 ? -6.215 4.371 -1.228 1 88.62 89 GLY B N 1
ATOM 1911 C CA . GLY B 1 89 ? -7.082 3.697 -0.272 1 88.62 89 GLY B CA 1
ATOM 1912 C C . GLY B 1 89 ? -6.332 3.146 0.927 1 88.62 89 GLY B C 1
ATOM 1913 O O . GLY B 1 89 ? -6.926 2.516 1.801 1 88.62 89 GLY B O 1
ATOM 1914 N N . LEU B 1 90 ? -5.023 3.346 0.925 1 93.94 90 LEU B N 1
ATOM 1915 C CA . LEU B 1 90 ? -4.211 2.791 2.002 1 93.94 90 LEU B CA 1
ATOM 1916 C C . LEU B 1 90 ? -3.166 3.797 2.469 1 93.94 90 LEU B C 1
ATOM 1918 O O . LEU B 1 90 ? -2.518 4.449 1.649 1 93.94 90 LEU B O 1
ATOM 1922 N N . ILE B 1 91 ? -3.043 3.914 3.762 1 96.88 91 ILE B N 1
ATOM 1923 C CA . ILE B 1 91 ? -1.979 4.699 4.379 1 96.88 91 ILE B CA 1
ATOM 1924 C C . ILE B 1 91 ? -1.132 3.807 5.281 1 96.88 91 ILE B C 1
ATOM 1926 O O . ILE B 1 91 ? -1.665 2.973 6.016 1 96.88 91 ILE B O 1
ATOM 1930 N N . VAL B 1 92 ? 0.179 3.99 5.164 1 97.06 92 VAL B N 1
ATOM 1931 C CA . VAL B 1 92 ? 1.113 3.244 6 1 97.06 92 VAL B CA 1
ATOM 1932 C C . VAL B 1 92 ? 1.866 4.207 6.918 1 97.06 92 VAL B C 1
ATOM 1934 O O . VAL B 1 92 ? 2.449 5.188 6.453 1 97.06 92 VAL B O 1
ATOM 1937 N N . LEU B 1 93 ? 1.779 3.9 8.172 1 97.69 93 LEU B N 1
ATOM 1938 C CA . LEU B 1 93 ? 2.516 4.633 9.203 1 97.69 93 LEU B CA 1
ATOM 1939 C C . LEU B 1 93 ? 3.619 3.77 9.797 1 97.69 93 LEU B C 1
ATOM 1941 O O . LEU B 1 93 ? 3.688 2.566 9.531 1 97.69 93 LEU B O 1
ATOM 1945 N N . ASP B 1 94 ? 4.508 4.422 10.586 1 97.38 94 ASP B N 1
ATOM 1946 C CA . ASP B 1 94 ? 5.559 3.689 11.289 1 97.38 94 ASP B CA 1
ATOM 1947 C C . ASP B 1 94 ? 5.055 3.156 12.633 1 97.38 94 ASP B C 1
ATOM 1949 O O . ASP B 1 94 ? 4.785 3.932 13.547 1 97.38 94 ASP B O 1
ATOM 1953 N N . ASN B 1 95 ? 5.004 1.837 12.742 1 96.75 95 ASN B N 1
ATOM 1954 C CA . ASN B 1 95 ? 4.43 1.247 13.945 1 96.75 95 ASN B CA 1
ATOM 1955 C C . ASN B 1 95 ? 5.309 1.498 15.172 1 96.75 95 ASN B C 1
ATOM 1957 O O . ASN B 1 95 ? 4.828 1.457 16.297 1 96.75 95 ASN B O 1
ATOM 1961 N N . GLU B 1 96 ? 6.535 1.762 14.984 1 97.31 96 GLU B N 1
ATOM 1962 C CA . GLU B 1 96 ? 7.445 1.938 16.109 1 97.31 96 GLU B CA 1
ATOM 1963 C C . GLU B 1 96 ? 7.336 3.342 16.703 1 97.31 96 GLU B C 1
ATOM 1965 O O . GLU B 1 96 ? 7.582 3.545 17.891 1 97.31 96 GLU B O 1
ATOM 1970 N N . THR B 1 97 ? 6.9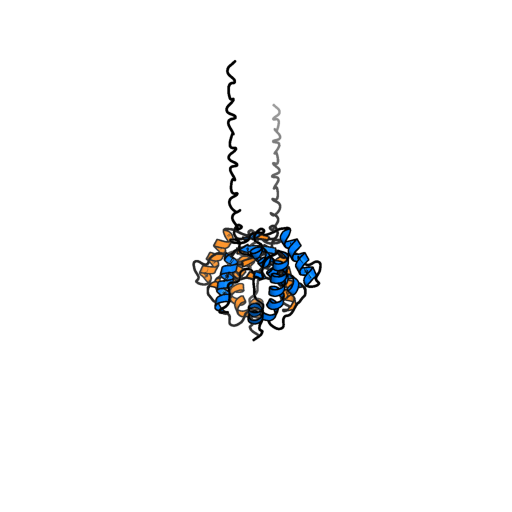14 4.32 15.914 1 97.12 97 THR B N 1
ATOM 1971 C CA . THR B 1 97 ? 6.926 5.699 16.391 1 97.12 97 THR B CA 1
ATOM 1972 C C . THR B 1 97 ? 5.508 6.254 16.484 1 97.12 97 THR B C 1
ATOM 1974 O O . THR B 1 97 ? 5.262 7.23 17.188 1 97.12 97 THR B O 1
ATOM 1977 N N . TRP B 1 98 ? 4.57 5.648 15.867 1 97.12 98 TRP B N 1
ATOM 1978 C CA . TRP B 1 98 ? 3.215 6.184 15.82 1 97.12 98 TRP B CA 1
ATOM 1979 C C . TRP B 1 98 ? 2.635 6.32 17.219 1 97.12 98 TRP B C 1
ATOM 1981 O O . TRP B 1 98 ? 2.684 5.379 18.016 1 97.12 98 TRP B O 1
ATOM 1991 N N . SER B 1 99 ? 2.129 7.426 17.438 1 96.69 99 SER B N 1
ATOM 1992 C CA . SER B 1 99 ? 1.354 7.734 18.641 1 96.69 99 SER B CA 1
ATOM 1993 C C . SER B 1 99 ? 0.379 8.883 18.375 1 96.69 99 SER B C 1
ATOM 1995 O O . SER B 1 99 ? 0.756 9.906 17.812 1 96.69 99 SER B O 1
ATOM 1997 N N . GLU B 1 100 ? -0.83 8.688 18.891 1 95.88 100 GLU B N 1
ATOM 1998 C CA . GLU B 1 100 ? -1.811 9.758 18.734 1 95.88 100 GLU B CA 1
ATOM 1999 C C . GLU B 1 100 ? -1.445 10.961 19.609 1 95.88 100 GLU B C 1
ATOM 2001 O O . GLU B 1 100 ? -1.961 12.062 19.391 1 95.88 100 GLU B O 1
ATOM 2006 N N . ALA B 1 101 ? -0.583 10.711 20.562 1 95.62 101 ALA B N 1
ATOM 2007 C CA . ALA B 1 101 ? -0.192 11.773 21.469 1 95.62 101 ALA B CA 1
ATOM 2008 C C . ALA B 1 101 ? 0.967 12.594 20.906 1 95.62 101 ALA B C 1
ATOM 2010 O O . ALA B 1 101 ? 1.292 13.664 21.422 1 95.62 101 ALA B O 1
ATOM 2011 N N . ASP B 1 102 ? 1.614 12.109 19.922 1 97 102 ASP B N 1
ATOM 2012 C CA . ASP B 1 102 ? 2.727 12.82 19.297 1 97 102 ASP B CA 1
ATOM 2013 C C . ASP B 1 102 ? 2.252 13.633 18.094 1 97 102 ASP B C 1
ATOM 2015 O O . ASP B 1 102 ? 1.966 13.078 17.031 1 97 102 ASP B O 1
ATOM 2019 N N . VAL B 1 103 ? 2.293 14.898 18.234 1 97.75 103 VAL B N 1
ATOM 2020 C CA . VAL B 1 103 ? 1.72 15.828 17.266 1 97.75 103 VAL B CA 1
ATOM 2021 C C . VAL B 1 103 ? 2.465 15.719 15.938 1 97.75 103 VAL B C 1
ATOM 2023 O O . VAL B 1 103 ? 1.862 15.844 14.867 1 97.75 103 VAL B O 1
ATOM 2026 N N . VAL B 1 104 ? 3.74 15.469 15.953 1 97.5 104 VAL B N 1
ATOM 2027 C CA . VAL B 1 104 ? 4.531 15.344 14.734 1 97.5 104 VAL B CA 1
ATOM 2028 C C . VAL B 1 104 ? 4.145 14.062 13.992 1 97.5 104 VAL B C 1
ATOM 2030 O O . VAL B 1 104 ? 3.939 14.078 12.781 1 97.5 104 VAL B O 1
ATOM 2033 N N . GLU B 1 105 ? 3.961 12.992 14.734 1 97.31 105 GLU B N 1
ATOM 2034 C CA . GLU B 1 105 ? 3.508 11.742 14.133 1 97.31 105 GLU B CA 1
ATOM 2035 C C . GLU B 1 105 ? 2.113 11.898 13.531 1 97.31 105 GLU B C 1
ATOM 2037 O O . GLU B 1 105 ? 1.851 11.414 12.43 1 97.31 105 GLU B O 1
ATOM 2042 N N . VAL B 1 106 ? 1.263 12.578 14.188 1 98.12 106 VAL B N 1
ATOM 2043 C CA . VAL B 1 106 ? -0.091 12.828 13.703 1 98.12 106 VAL B CA 1
ATOM 2044 C C . VAL B 1 106 ? -0.038 13.664 12.43 1 98.12 106 VAL B C 1
ATOM 2046 O O . VAL B 1 106 ? -0.831 13.453 11.508 1 98.12 106 VAL B O 1
ATOM 2049 N N . SER B 1 107 ? 0.906 14.539 12.312 1 98.62 107 SER B N 1
ATOM 2050 C CA . SER B 1 107 ? 1.018 15.383 11.133 1 98.62 107 SER B CA 1
ATOM 2051 C C . SER B 1 107 ? 1.397 14.562 9.906 1 98.62 107 SER B C 1
ATOM 2053 O O . SER B 1 107 ? 1.029 14.914 8.781 1 98.62 107 SER B O 1
ATOM 2055 N N . TYR B 1 108 ? 2.16 13.469 10.07 1 98 108 TYR B N 1
ATOM 2056 C CA . TYR B 1 108 ? 2.463 12.586 8.945 1 98 108 TYR B CA 1
ATOM 2057 C C . TYR B 1 108 ? 1.199 11.906 8.43 1 98 108 TYR B C 1
ATOM 2059 O O . TYR B 1 108 ? 1.038 11.711 7.223 1 98 108 TYR B O 1
ATOM 2067 N N . LEU B 1 109 ? 0.355 11.555 9.367 1 98.44 109 LEU B N 1
ATOM 2068 C CA . LEU B 1 109 ? -0.935 11.008 8.961 1 98.44 109 LEU B CA 1
ATOM 2069 C C . LEU B 1 109 ? -1.743 12.047 8.188 1 98.44 109 LEU B C 1
ATOM 2071 O O . LEU B 1 109 ? -2.309 11.734 7.133 1 98.44 109 LEU B O 1
ATOM 2075 N N . LEU B 1 110 ? -1.789 13.258 8.664 1 98.75 110 LEU B N 1
ATOM 2076 C CA . LEU B 1 110 ? -2.498 14.336 7.98 1 98.75 110 LEU B CA 1
ATOM 2077 C C . LEU B 1 110 ? -1.968 14.523 6.566 1 98.75 110 LEU B C 1
ATOM 2079 O O . LEU B 1 110 ? -2.746 14.656 5.617 1 98.75 110 LEU B O 1
ATOM 2083 N N . HIS B 1 111 ? -0.678 14.508 6.418 1 97.81 111 HIS B N 1
ATOM 2084 C CA . HIS B 1 111 ? -0.011 14.625 5.125 1 97.81 111 HIS B CA 1
ATOM 2085 C C . HIS B 1 111 ? -0.536 13.594 4.137 1 97.81 111 HIS B C 1
ATOM 2087 O O . HIS B 1 111 ? -0.923 13.938 3.018 1 97.81 111 HIS B O 1
ATOM 2093 N N . GLU B 1 112 ? -0.597 12.297 4.586 1 97.56 112 GLU B N 1
ATOM 2094 C CA . GLU B 1 112 ? -1.075 11.219 3.729 1 97.56 112 GLU B CA 1
ATOM 2095 C C . GLU B 1 112 ? -2.559 11.383 3.412 1 97.56 112 GLU B C 1
ATOM 2097 O O . GLU B 1 112 ? -3.012 11.016 2.326 1 97.56 112 GLU B O 1
ATOM 2102 N N . LEU B 1 113 ? -3.324 11.914 4.391 1 97.81 113 LEU B N 1
ATOM 2103 C CA . LEU B 1 113 ? -4.742 12.148 4.152 1 97.81 113 LEU B CA 1
ATOM 2104 C C . LEU B 1 113 ? -4.941 13.234 3.102 1 97.81 113 LEU B C 1
ATOM 2106 O O . LEU B 1 113 ? -5.902 13.195 2.328 1 97.81 113 LEU B O 1
ATOM 2110 N N . VAL B 1 114 ? -4.035 14.242 3.062 1 97.44 114 VAL B N 1
ATOM 2111 C CA . VAL B 1 114 ? -4.094 15.25 2.006 1 97.44 114 VAL B CA 1
ATOM 2112 C C . VAL B 1 114 ? -3.963 14.578 0.643 1 97.44 114 VAL B C 1
ATOM 2114 O O . VAL B 1 114 ? -4.773 14.812 -0.255 1 97.44 114 VAL B O 1
ATOM 2117 N N . HIS B 1 115 ? -2.982 13.68 0.465 1 94.69 115 HIS B N 1
ATOM 2118 C CA . HIS B 1 115 ? -2.838 12.938 -0.781 1 94.69 115 HIS B CA 1
ATOM 2119 C C . HIS B 1 115 ? -4.109 12.156 -1.109 1 94.69 115 HIS B C 1
ATOM 2121 O O . HIS B 1 115 ? -4.52 12.094 -2.27 1 94.69 115 HIS B O 1
ATOM 2127 N N . HIS B 1 116 ? -4.68 11.57 -0.102 1 94.81 116 HIS B N 1
ATOM 2128 C CA . HIS B 1 116 ? -5.898 10.789 -0.288 1 94.81 116 HIS B CA 1
ATOM 2129 C C . HIS B 1 116 ? -7.016 11.641 -0.869 1 94.81 116 HIS B C 1
ATOM 2131 O O . HIS B 1 116 ? -7.656 11.25 -1.848 1 94.81 116 HIS B O 1
ATOM 2137 N N . VAL B 1 117 ? -7.215 12.789 -0.304 1 95.88 117 VAL B N 1
ATOM 2138 C CA . VAL B 1 117 ? -8.281 13.664 -0.776 1 95.88 117 VAL B CA 1
ATOM 2139 C C . VAL B 1 117 ? -7.938 14.188 -2.17 1 95.88 117 VAL B C 1
ATOM 2141 O O . VAL B 1 117 ? -8.805 14.266 -3.041 1 95.88 117 VAL B O 1
ATOM 2144 N N . GLN B 1 118 ? -6.668 14.547 -2.438 1 92.88 118 GLN B N 1
ATOM 2145 C CA . GLN B 1 118 ? -6.242 14.984 -3.762 1 92.88 118 GLN B CA 1
ATOM 2146 C C . GLN B 1 118 ? -6.543 13.93 -4.816 1 92.88 118 GLN B C 1
ATOM 2148 O O . GLN B 1 118 ? -7.062 14.242 -5.891 1 92.88 118 GLN B O 1
ATOM 2153 N N . ALA B 1 119 ? -6.219 12.727 -4.496 1 89.06 119 ALA B N 1
ATOM 2154 C CA . ALA B 1 119 ? -6.473 11.625 -5.426 1 89.06 119 ALA B CA 1
ATOM 2155 C C . ALA B 1 119 ? -7.961 11.492 -5.723 1 89.06 119 ALA B C 1
ATOM 2157 O O . ALA B 1 119 ? -8.359 11.273 -6.871 1 89.06 119 ALA B O 1
ATOM 2158 N N . ARG B 1 120 ? -8.734 11.648 -4.688 1 90.94 120 ARG B N 1
ATOM 2159 C CA . ARG B 1 120 ? -10.18 11.484 -4.832 1 90.94 120 ARG B CA 1
ATOM 2160 C C . ARG B 1 120 ? -10.773 12.617 -5.668 1 90.94 120 ARG B C 1
ATOM 2162 O O . ARG B 1 120 ? -11.773 12.414 -6.367 1 90.94 120 ARG B O 1
ATOM 2169 N N . GLN B 1 121 ? -10.078 13.664 -5.598 1 91.5 121 GLN B N 1
ATOM 2170 C CA . GLN B 1 121 ? -10.555 14.805 -6.367 1 91.5 121 GLN B CA 1
ATOM 2171 C C . GLN B 1 121 ? -10.031 14.766 -7.797 1 91.5 121 GLN B C 1
ATOM 2173 O O . GLN B 1 121 ? -10.391 15.609 -8.617 1 91.5 121 GLN B O 1
ATOM 2178 N N . GLY B 1 122 ? -9.203 13.852 -8.062 1 85.56 122 GLY B N 1
ATOM 2179 C CA . GLY B 1 122 ? -8.641 13.742 -9.398 1 85.56 122 GLY B CA 1
ATOM 2180 C C . GLY B 1 122 ? -7.602 14.805 -9.695 1 85.56 122 GLY B C 1
ATOM 2181 O O . GLY B 1 122 ? -7.426 15.211 -10.852 1 85.56 122 GLY B O 1
ATOM 2182 N N . TYR B 1 123 ? -7.023 15.234 -8.617 1 80.56 123 TYR B N 1
ATOM 2183 C CA . TYR B 1 123 ? -5.977 16.234 -8.789 1 80.56 123 TYR B CA 1
ATOM 2184 C C . TYR B 1 123 ? -4.816 15.68 -9.609 1 80.56 123 TYR B C 1
ATOM 2186 O O . TYR B 1 123 ? -4.301 14.602 -9.312 1 80.56 123 TYR B O 1
ATOM 2194 N N . VAL B 1 124 ? -4.457 16.375 -10.688 1 75.75 124 VAL B N 1
ATOM 2195 C CA . VAL B 1 124 ? -3.316 16.031 -11.531 1 75.75 124 VAL B CA 1
ATOM 2196 C C . VAL B 1 124 ? -2.258 17.141 -11.438 1 75.75 124 VAL B C 1
ATOM 2198 O O . VAL B 1 124 ? -2.43 18.219 -12 1 75.75 124 VAL B O 1
ATOM 2201 N N . PRO B 1 125 ? -1.243 16.703 -10.727 1 76.12 125 PRO B N 1
ATOM 2202 C CA . PRO B 1 125 ? -0.198 17.719 -10.602 1 76.12 125 PRO B CA 1
ATOM 2203 C C . PRO B 1 125 ? 0.606 17.906 -11.891 1 76.12 125 PRO B C 1
ATOM 2205 O O . PRO B 1 125 ? 0.583 17.031 -12.758 1 76.12 125 PRO B O 1
ATOM 2208 N N . ALA B 1 126 ? 1.208 19.219 -12.023 1 77.75 126 ALA B N 1
ATOM 2209 C CA . ALA B 1 126 ? 2.084 19.469 -13.164 1 77.75 126 ALA B CA 1
ATOM 2210 C C . ALA B 1 126 ? 3.211 18.453 -13.227 1 77.75 126 ALA B C 1
ATOM 2212 O O . ALA B 1 126 ? 3.662 18.078 -14.312 1 77.75 126 ALA B O 1
ATOM 2213 N N . CYS B 1 127 ? 3.693 18.141 -12.086 1 80.94 127 CYS B N 1
ATOM 2214 C CA . CYS B 1 127 ? 4.695 17.109 -11.883 1 80.94 127 CYS B CA 1
ATOM 2215 C C . CYS B 1 127 ? 4.531 16.453 -10.516 1 80.94 127 CYS B C 1
ATOM 2217 O O . CYS B 1 127 ? 3.838 16.984 -9.648 1 80.94 127 CYS B O 1
ATOM 2219 N N . PRO B 1 128 ? 5.094 15.328 -10.305 1 70.44 128 PRO B N 1
ATOM 2220 C CA . PRO B 1 128 ? 4.961 14.656 -9.008 1 70.44 128 PRO B CA 1
ATOM 2221 C C . PRO B 1 128 ? 5.41 15.539 -7.844 1 70.44 128 PRO B C 1
ATOM 2223 O O . PRO B 1 128 ? 4.789 15.516 -6.777 1 70.44 128 PRO B O 1
ATOM 2226 N N . ALA B 1 129 ? 6.406 16.297 -8.062 1 77.62 129 ALA B N 1
ATOM 2227 C CA . ALA B 1 129 ? 6.938 17.141 -6.992 1 77.62 129 ALA B CA 1
ATOM 2228 C C . ALA B 1 129 ? 5.957 18.25 -6.621 1 77.62 129 ALA B C 1
ATOM 2230 O O . ALA B 1 129 ? 5.902 18.672 -5.469 1 77.62 129 ALA B O 1
ATOM 2231 N N . ALA B 1 130 ? 5.207 18.672 -7.613 1 79.62 130 ALA B N 1
ATOM 2232 C CA . ALA B 1 130 ? 4.25 19.734 -7.367 1 79.62 130 ALA B CA 1
ATOM 2233 C C . ALA B 1 130 ? 3.135 19.266 -6.438 1 79.62 130 ALA B C 1
ATOM 2235 O O . ALA B 1 130 ? 2.545 20.078 -5.711 1 79.62 130 ALA B O 1
ATOM 2236 N N . TYR B 1 131 ? 2.926 18 -6.414 1 81.31 131 TYR B N 1
ATOM 2237 C CA . TYR B 1 131 ? 1.94 17.359 -5.551 1 81.31 131 TYR B CA 1
ATOM 2238 C C . TYR B 1 131 ? 2.273 17.594 -4.082 1 81.31 131 TYR B C 1
ATOM 2240 O O . TYR B 1 131 ? 1.373 17.703 -3.246 1 81.31 131 TYR B O 1
ATOM 2248 N N . GLU B 1 132 ? 3.461 17.812 -3.865 1 90.94 132 GLU B N 1
ATOM 2249 C CA . GLU B 1 132 ? 3.988 17.828 -2.504 1 90.94 132 GLU B CA 1
ATOM 2250 C C . GLU B 1 132 ? 3.902 19.234 -1.895 1 90.94 132 GLU B C 1
ATOM 2252 O O . GLU B 1 132 ? 3.76 19.375 -0.678 1 90.94 132 GLU B O 1
ATOM 2257 N N . ARG B 1 133 ? 3.971 20.281 -2.717 1 90.69 133 ARG B N 1
ATOM 2258 C CA . ARG B 1 133 ? 4.012 21.641 -2.203 1 90.69 133 ARG B CA 1
ATOM 2259 C C . ARG B 1 133 ? 2.799 21.938 -1.324 1 90.69 133 ARG B C 1
ATOM 2261 O O . ARG B 1 133 ? 2.947 22.328 -0.163 1 90.69 133 ARG B O 1
ATOM 2268 N N . ASP B 1 134 ? 1.646 21.719 -1.863 1 91.44 134 ASP B N 1
ATOM 2269 C CA . ASP B 1 134 ? 0.424 21.969 -1.104 1 91.44 134 ASP B CA 1
ATOM 2270 C C . ASP B 1 134 ? 0.352 21.078 0.132 1 91.44 134 ASP B C 1
ATOM 2272 O O . ASP B 1 134 ? -0.08 21.516 1.199 1 91.44 134 ASP B O 1
ATOM 2276 N N . THR B 1 135 ? 0.804 19.953 -0.039 1 95.5 135 THR B N 1
ATOM 2277 C CA . THR B 1 135 ? 0.714 18.969 1.042 1 95.5 135 THR B CA 1
ATOM 2278 C C . THR B 1 135 ? 1.605 19.375 2.213 1 95.5 135 THR B C 1
ATOM 2280 O O . THR B 1 135 ? 1.163 19.391 3.363 1 95.5 135 THR B O 1
ATOM 2283 N N . TYR B 1 136 ? 2.824 19.781 1.959 1 96.06 136 TYR B N 1
ATOM 2284 C CA . TYR B 1 136 ? 3.719 20.234 3.02 1 96.06 136 TYR B CA 1
ATOM 2285 C C . TYR B 1 136 ? 3.193 21.5 3.676 1 96.06 136 TYR B C 1
ATOM 2287 O O . TYR B 1 136 ? 3.311 21.672 4.891 1 96.06 136 TYR B O 1
ATOM 2295 N N . ASN B 1 137 ? 2.66 22.359 2.861 1 96.75 137 ASN B N 1
ATOM 2296 C CA . ASN B 1 137 ? 2.113 23.594 3.408 1 96.75 137 ASN B CA 1
ATOM 2297 C C . ASN B 1 137 ? 0.931 23.328 4.332 1 96.75 137 ASN B C 1
ATOM 2299 O O . ASN B 1 137 ? 0.828 23.922 5.406 1 96.75 137 ASN B O 1
ATOM 2303 N N . LEU B 1 138 ? 0.102 22.469 3.947 1 98.12 138 LEU B N 1
ATOM 2304 C CA . LEU B 1 138 ? -1.038 22.125 4.789 1 98.12 138 LEU B CA 1
ATOM 2305 C C . LEU B 1 138 ? -0.582 21.406 6.051 1 98.12 138 LEU B C 1
ATOM 2307 O O . LEU B 1 138 ? -1.147 21.609 7.129 1 98.12 138 LEU B O 1
ATOM 2311 N N . GLN B 1 139 ? 0.368 20.531 5.926 1 98.5 139 GLN B N 1
ATOM 2312 C CA . GLN B 1 139 ? 0.951 19.891 7.109 1 98.5 139 GLN B CA 1
ATOM 2313 C C . GLN B 1 139 ? 1.454 20.938 8.102 1 98.5 139 GLN B C 1
ATOM 2315 O O . GLN B 1 139 ? 1.132 20.891 9.289 1 98.5 139 GLN B O 1
ATOM 2320 N N . ASN B 1 140 ? 2.199 21.906 7.594 1 98.69 140 ASN B N 1
ATOM 2321 C CA . ASN B 1 140 ? 2.701 22.984 8.438 1 98.69 140 ASN B CA 1
ATOM 2322 C C . ASN B 1 140 ? 1.562 23.812 9.023 1 98.69 140 ASN B C 1
ATOM 2324 O O . ASN B 1 140 ? 1.623 24.234 10.18 1 98.69 140 ASN B O 1
ATOM 2328 N N . GLU B 1 141 ? 0.618 24.125 8.234 1 98.69 141 GLU B N 1
ATOM 2329 C CA . GLU B 1 141 ? -0.529 24.891 8.719 1 98.69 141 GLU B CA 1
ATOM 2330 C C . GLU B 1 141 ? -1.204 24.172 9.891 1 98.69 141 GLU B C 1
ATOM 2332 O O . GLU B 1 141 ? -1.532 24.812 10.898 1 98.69 141 GLU B O 1
ATOM 2337 N N . TRP B 1 142 ? -1.387 22.938 9.805 1 98.81 142 TRP B N 1
ATOM 2338 C CA . TRP B 1 142 ? -2.004 22.156 10.875 1 98.81 142 TRP B CA 1
ATOM 2339 C C . TRP B 1 142 ? -1.131 22.172 12.125 1 98.81 142 TRP B C 1
ATOM 2341 O O . TRP B 1 142 ? -1.632 22.344 13.234 1 98.81 142 TRP B O 1
ATOM 2351 N N . LEU B 1 143 ? 0.125 21.938 11.945 1 98.75 143 LEU B N 1
ATOM 2352 C CA . LEU B 1 143 ? 1.053 22 13.062 1 98.75 143 LEU B CA 1
ATOM 2353 C C . LEU B 1 143 ? 0.948 23.328 13.797 1 98.75 143 LEU B C 1
ATOM 2355 O O . LEU B 1 143 ? 0.934 23.375 15.031 1 98.75 143 LEU B O 1
ATOM 2359 N N . LYS 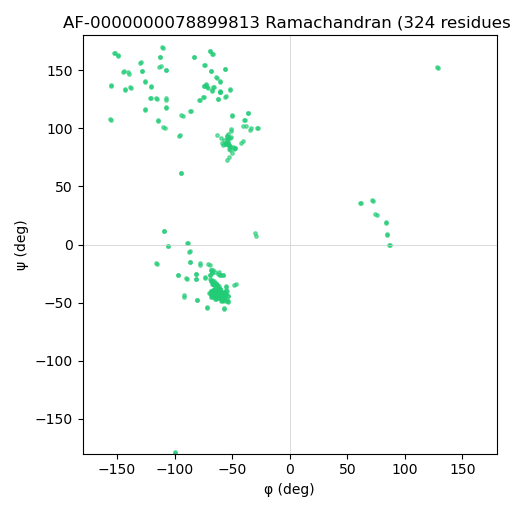B 1 144 ? 0.884 24.391 13.047 1 98.62 144 LYS B N 1
ATOM 2360 C CA . LYS B 1 144 ? 0.74 25.719 13.633 1 98.62 144 LYS B CA 1
ATOM 2361 C C . LYS B 1 144 ? -0.521 25.797 14.492 1 98.62 144 LYS B C 1
ATOM 2363 O O . LYS B 1 144 ? -0.492 26.344 15.594 1 98.62 144 LYS B O 1
ATOM 2368 N N . GLU B 1 145 ? -1.558 25.234 13.992 1 98.5 145 GLU B N 1
ATOM 2369 C CA . GLU B 1 145 ? -2.812 25.25 14.742 1 98.5 145 GLU B CA 1
ATOM 2370 C C . GLU B 1 145 ? -2.691 24.422 16.016 1 98.5 145 GLU B C 1
ATOM 2372 O O . GLU B 1 145 ? -3.438 24.641 16.984 1 98.5 145 GLU B O 1
ATOM 2377 N N . GLN B 1 146 ? -1.732 23.469 16.062 1 98.06 146 GLN B N 1
ATOM 2378 C CA . GLN B 1 146 ? -1.474 22.688 17.266 1 98.06 146 GLN B CA 1
ATOM 2379 C C . GLN B 1 146 ? -0.461 23.375 18.172 1 98.06 146 GLN B C 1
ATOM 2381 O O . GLN B 1 146 ? -0.022 22.812 19.172 1 98.06 146 GLN B O 1
ATOM 2386 N N . GLY B 1 147 ? -0.008 24.547 17.766 1 97.88 147 GLY B N 1
ATOM 2387 C CA . GLY B 1 147 ? 0.938 25.312 18.578 1 97.88 147 GLY B CA 1
ATOM 2388 C C . GLY B 1 147 ? 2.377 24.875 18.359 1 97.88 147 GLY B C 1
ATOM 2389 O O . GLY B 1 147 ? 3.223 25.078 19.234 1 97.88 147 GLY B O 1
ATOM 2390 N N . ARG B 1 148 ? 2.645 24.188 17.234 1 98.06 148 ARG B N 1
ATOM 2391 C CA . ARG B 1 148 ? 3.984 23.703 16.938 1 98.06 148 ARG B CA 1
ATOM 2392 C C . ARG B 1 148 ? 4.617 24.516 15.805 1 98.06 148 ARG B C 1
ATOM 2394 O O . ARG B 1 148 ? 3.912 25.047 14.945 1 98.06 148 ARG B O 1
ATOM 2401 N N . PRO B 1 149 ? 5.938 24.641 15.828 1 97.69 149 PRO B N 1
ATOM 2402 C CA . PRO B 1 149 ? 6.598 25.25 14.68 1 97.69 149 PRO B CA 1
ATOM 2403 C C . PRO B 1 149 ? 6.488 24.406 13.414 1 97.69 149 PRO B C 1
ATOM 2405 O O . PRO B 1 149 ? 6.18 23.203 13.492 1 97.69 149 PRO B O 1
ATOM 2408 N N . PRO B 1 150 ? 6.773 25.047 12.305 1 98 150 PRO B N 1
ATOM 2409 C CA . PRO B 1 150 ? 6.781 24.25 11.078 1 98 150 PRO B CA 1
ATOM 2410 C C . PRO B 1 150 ? 7.855 23.172 11.078 1 98 150 PRO B C 1
ATOM 2412 O O . PRO B 1 150 ? 8.945 23.375 11.625 1 98 150 PRO B O 1
ATOM 2415 N N . LEU B 1 151 ? 7.5 22.094 10.508 1 96.5 151 LEU B N 1
ATOM 2416 C CA . LEU B 1 151 ? 8.461 21 10.367 1 96.5 151 LEU B CA 1
ATOM 2417 C C . LEU B 1 151 ? 9.375 21.234 9.172 1 96.5 151 LEU B C 1
ATOM 2419 O O . LEU B 1 151 ? 10.523 20.797 9.172 1 96.5 151 LEU B O 1
ATOM 2423 N N . TYR B 1 152 ? 8.82 21.922 8.188 1 95.75 152 TYR B N 1
ATOM 2424 C CA . TYR B 1 152 ? 9.555 22.156 6.953 1 95.75 152 TYR B CA 1
ATOM 2425 C C . TYR B 1 152 ? 9.602 23.656 6.633 1 95.75 152 TYR B C 1
ATOM 2427 O O . TYR B 1 152 ? 8.586 24.344 6.73 1 95.75 152 TYR B O 1
ATOM 2435 N N . THR B 1 153 ? 10.734 24.047 6.172 1 96.31 153 THR B N 1
ATOM 2436 C CA . THR B 1 153 ? 10.883 25.453 5.816 1 96.31 153 THR B CA 1
ATOM 2437 C C . THR B 1 153 ? 10.344 25.719 4.41 1 96.31 153 THR B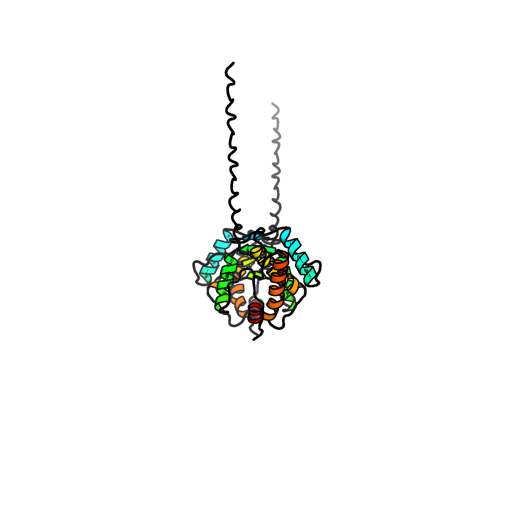 C 1
ATOM 2439 O O . THR B 1 153 ? 10.234 24.797 3.602 1 96.31 153 THR B O 1
ATOM 2442 N N . ALA B 1 154 ? 10.102 27.031 4.203 1 94.69 154 ALA B N 1
ATOM 2443 C CA . ALA B 1 154 ? 9.633 27.422 2.875 1 94.69 154 ALA B CA 1
ATOM 2444 C C . ALA B 1 154 ? 10.664 27.078 1.806 1 94.69 154 ALA B C 1
ATOM 2446 O O . ALA B 1 154 ? 10.305 26.641 0.713 1 94.69 154 ALA B O 1
ATOM 2447 N N . ASP B 1 155 ? 11.914 27.297 2.102 1 94.25 155 ASP B N 1
ATOM 2448 C CA . ASP B 1 155 ? 12.984 27 1.159 1 94.25 155 ASP B CA 1
ATOM 2449 C C . ASP B 1 155 ? 13.055 25.5 0.864 1 94.25 155 ASP B C 1
ATOM 2451 O O . ASP B 1 155 ? 13.219 25.094 -0.289 1 94.25 155 ASP B O 1
ATOM 2455 N N . TRP B 1 156 ? 12.93 24.781 1.921 1 92.12 156 TRP B N 1
ATOM 2456 C CA . TRP B 1 156 ? 12.953 23.328 1.753 1 92.12 156 TRP B CA 1
ATOM 2457 C C . TRP B 1 156 ? 11.797 22.859 0.882 1 92.12 156 TRP B C 1
ATOM 2459 O O . TRP B 1 156 ? 11.984 22.062 -0.038 1 92.12 156 TRP B O 1
ATOM 2469 N N . ILE B 1 157 ? 10.625 23.359 1.153 1 93.44 157 ILE B N 1
ATOM 2470 C CA . ILE B 1 157 ? 9.438 22.984 0.398 1 93.44 157 ILE B CA 1
ATOM 2471 C C . ILE B 1 157 ? 9.617 23.359 -1.069 1 93.44 157 ILE B C 1
ATOM 2473 O O . ILE B 1 157 ? 9.289 22.578 -1.966 1 93.44 157 ILE B O 1
ATOM 2477 N N . ALA B 1 158 ? 10.141 24.547 -1.321 1 90.94 158 ALA B N 1
ATOM 2478 C CA . ALA B 1 158 ? 10.375 25.016 -2.688 1 90.94 158 ALA B CA 1
ATOM 2479 C C . ALA B 1 158 ? 11.336 24.078 -3.422 1 90.94 158 ALA B C 1
ATOM 2481 O O . ALA B 1 158 ? 11.117 23.734 -4.586 1 90.94 158 ALA B O 1
ATOM 2482 N N . GLU B 1 159 ? 12.328 23.703 -2.754 1 87.56 159 GLU B N 1
ATOM 2483 C CA . GLU B 1 159 ? 13.336 22.828 -3.344 1 87.56 159 GLU B CA 1
ATOM 2484 C C . GLU B 1 159 ? 12.75 21.453 -3.646 1 87.56 159 GLU B C 1
ATOM 2486 O O . GLU B 1 159 ? 12.992 20.891 -4.719 1 87.56 159 GLU B O 1
ATOM 2491 N N . LYS B 1 160 ? 11.898 20.938 -2.711 1 84.38 160 LYS B N 1
ATOM 2492 C CA . LYS B 1 160 ? 11.367 19.594 -2.811 1 84.38 160 LYS B CA 1
ATOM 2493 C C . LYS B 1 160 ? 10.219 19.516 -3.82 1 84.38 160 LYS B C 1
ATOM 2495 O O . LYS B 1 160 ? 9.859 18.438 -4.285 1 84.38 160 LYS B O 1
ATOM 2500 N N . SER B 1 161 ? 9.711 20.609 -4.152 1 85 161 SER B N 1
ATOM 2501 C CA . SER B 1 161 ? 8.516 20.625 -4.988 1 85 161 SER B CA 1
ATOM 2502 C C . SER B 1 161 ? 8.828 21.125 -6.395 1 85 161 SER B C 1
ATOM 2504 O O . SER B 1 161 ? 7.918 21.422 -7.172 1 85 161 SER B O 1
ATOM 2506 N N . ARG B 1 162 ? 10.109 21.234 -6.73 1 82.31 162 ARG B N 1
ATOM 2507 C CA . ARG B 1 162 ? 10.508 21.688 -8.055 1 82.31 162 ARG B CA 1
ATOM 2508 C C . ARG B 1 162 ? 10.281 20.609 -9.109 1 82.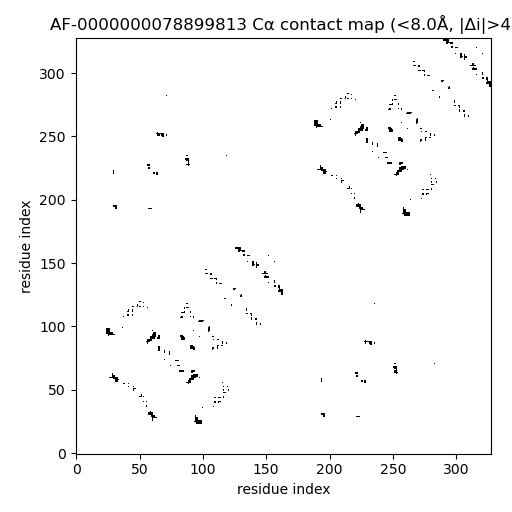31 162 ARG B C 1
ATOM 2510 O O . ARG B 1 162 ? 10.484 19.422 -8.844 1 82.31 162 ARG B O 1
ATOM 2517 N N . CYS B 1 163 ? 9.727 21.016 -10.281 1 82.56 163 CYS B N 1
ATOM 2518 C CA . CYS B 1 163 ? 9.508 20.109 -11.398 1 82.56 163 CYS B CA 1
ATOM 2519 C C . CYS B 1 163 ? 10.68 20.156 -12.375 1 82.56 163 CYS B C 1
ATOM 2521 O O . CYS B 1 163 ? 10.828 21.109 -13.133 1 82.56 163 CYS B O 1
ATOM 2523 N N . ASP B 1 164 ? 11.797 19.844 -12.023 1 66.38 164 ASP B N 1
ATOM 2524 C CA . ASP B 1 164 ? 12.914 19.859 -12.961 1 66.38 164 ASP B CA 1
ATOM 2525 C C . ASP B 1 164 ? 13.062 18.516 -13.664 1 66.38 164 ASP B C 1
ATOM 2527 O O . ASP B 1 164 ? 12.547 17.5 -13.18 1 66.38 164 ASP B O 1
#

Sequence (328 aa):
MSAGRGLAAILGAVLCLIAAAPAKAGVPEGSRIATPLAEGLLTWVEKRLGAADVPLPIIVASRTALEETNRIVQHARQGERIKALYFPGLIVLDNETWSEADVVEVSYLLHELVHHVQARQGYVPACPAAYERDTYNLQNEWLKEQGRPPLYTADWIAEKSRCDMSAGRGLAAILGAVLCLIAAAPAKAGVPEGSRIATPLAEGLLTWVEKRLGAADVPLPIIVASRTALEETNRIVQHARQGERIKALYFPGLIVLDNETWSEADVVEVSYLLHELVHHVQARQGYVPACPAAYERDTYNLQNEWLKEQGRPPLYTADWIAEKSRCD